Protein AF-A0A956Q959-F1 (afdb_monomer)

Radius of gyration: 19.43 Å; Cα contacts (8 Å, |Δi|>4): 592; chains: 1; bounding box: 48×42×59 Å

Sequence (297 aa):
MGRRPILTFEDCHAVLNGTAGRGMADRVRDGLLHRLDVARRNAGSLPPEVEALRARLADDPAATREVFTQFKQEHPQLLAQHMVFANVDQLCHWLDMRPAEGVERVSKAVVVGGIHGNELSGMAVAGTIHDEHPESRVRTFSNGNPWAGMLISRRNLGDDGHSVDMNRIFPGDPNGTPEQQRAAEICSAAQKADLSIDLHEGLADWDQGRAGRLCIFHPTPQSLAFLKAFEPVLREHDFRLVPYRYDGTLVQEAGKGGAGVSLLFELPLSLDFDARTELGTKLVRSALHLGFHPPKQ

Secondary structure (DSSP, 8-state):
-PPPPPEEHHHHHHHHTT-S-HHHHHHHHHHHHHHHHHHHHHHSS--HHHHHHHHHHHH-GGGHHHHHHHHHHH-HHHHHTTEEBSSHHHHHHHHT----SS-----SEEEEE-SSTT-HHHHHHHHHHHHH--STTEEEESSSSHHHHHHT-SSEE-TTSPEE-GGGSTT--TTS-HHHHHHHHHHHHHHTSSEEEEEEEESSBGGGTSSBTEEEE---HHHHHHHHHHHHHHHHTT-EEEE--STT-HHHHHHTTSSSEEEEEEEETTS-HHHHHHHHHHHHHHHHHTT--PPP-

Nearest PDB structures (foldseek):
  3b2y-assembly1_A  TM=6.578E-01  e=1.626E-06  Shewanella denitrificans OS217
  2qvp-assembly1_A  TM=6.712E-01  e=6.691E-06  Shewanella amazonensis SB2B
  3ieh-assembly1_A  TM=6.219E-01  e=1.153E-05  Shewanella baltica OS155
  1jdz-assembly1_A  TM=4.005E-01  e=2.859E-01  Saccharolobus solfataricus
  1y1q-assembly1_B  TM=3.975E-01  e=9.464E-01  Salmonella enterica subsp. enterica serovar Typhimurium str. LT2

Mean predicted aligned error: 5.35 Å

pLDDT: mean 89.35, std 11.72, range [33.06, 98.56]

Solvent-accessible surface area (backbone atoms only — not comparable to full-atom values): 15105 Å² total; per-residue (Å²): 132,81,77,51,61,71,37,38,51,67,61,54,50,26,31,64,71,68,71,44,53,70,74,54,43,51,46,50,46,54,28,48,53,54,49,52,54,51,50,22,68,74,62,74,55,60,58,71,71,56,46,51,47,51,49,48,49,70,77,33,70,86,44,41,44,58,49,51,47,49,38,54,73,78,37,32,65,72,54,40,32,62,28,40,24,86,49,56,66,62,45,26,66,59,63,76,46,63,55,38,98,58,67,79,58,59,69,29,34,28,35,34,2,10,55,32,16,56,28,57,41,25,19,52,26,20,43,55,54,33,75,76,32,81,60,88,44,46,47,56,30,31,60,48,26,57,70,13,40,77,66,54,21,66,39,31,78,38,97,87,72,49,69,47,52,61,64,53,45,29,52,36,33,80,86,54,55,74,66,26,27,44,32,22,52,52,32,57,51,27,45,74,13,43,30,22,40,38,34,44,64,11,74,32,44,46,96,69,48,41,49,3,36,30,41,33,23,36,87,42,37,56,33,42,22,42,47,53,73,45,39,67,64,35,56,78,64,64,32,28,40,25,42,50,76,56,78,23,17,57,31,43,54,23,21,71,62,66,79,30,33,22,36,28,38,20,43,33,57,77,44,56,67,65,63,37,24,51,49,50,38,50,52,52,51,53,62,64,48,76,37,74,72,78,78,81,128

Foldseek 3Di:
DDQQQQAELVLLVCLLVVNDDLVSLVSNLSNVLVLLVVVCVVVVHDDPVVVVLSVCSVPDSVCSNVSSVVCQVPPLQQVQLRYWYLALVSVCVSNVHAADPAAAFFQAEEQEAALAQLFQLSLVLLVVVCVVPVDHRYHGHSHLDVQNVVVSGCFHQDPVRDTDRLQAQPCADCPDPPSSVSSVVRLVRLLPGQEYEAEAAKAADVVRNIQALEKEAADDSNQSNLRNLCSVLSVVVVHIYGYHHHHSGSRHSSVVSPNHTYIYHHHYPVDDSVVSSVSSNSSVVSSNCSRPDDPDD

Structure (mmCIF, N/CA/C/O backbone):
data_AF-A0A956Q959-F1
#
_entry.id   AF-A0A956Q959-F1
#
loop_
_atom_site.group_PDB
_atom_site.id
_atom_site.type_symbol
_atom_site.label_atom_id
_atom_site.label_alt_id
_atom_site.label_comp_id
_atom_site.label_asym_id
_atom_site.label_entity_id
_atom_site.label_seq_id
_atom_site.pdbx_PDB_ins_code
_atom_site.Cartn_x
_atom_site.Cartn_y
_atom_site.Cartn_z
_atom_site.occupancy
_atom_site.B_iso_or_equiv
_atom_site.auth_seq_id
_atom_site.auth_comp_id
_atom_site.auth_asym_id
_atom_site.auth_atom_id
_atom_site.pdbx_PDB_model_num
ATOM 1 N N . MET A 1 1 ? -4.121 -4.379 -24.395 1.00 43.84 1 MET A N 1
ATOM 2 C CA . MET A 1 1 ? -3.067 -3.657 -23.641 1.00 43.84 1 MET A CA 1
ATOM 3 C C . MET A 1 1 ? -2.086 -4.683 -23.095 1.00 43.84 1 MET A C 1
ATOM 5 O O . MET A 1 1 ? -2.542 -5.619 -22.454 1.00 43.84 1 MET A O 1
ATOM 9 N N . GLY A 1 2 ? -0.785 -4.554 -23.374 1.00 53.56 2 GLY A N 1
ATOM 10 C CA . GLY A 1 2 ? 0.231 -5.481 -22.855 1.00 53.56 2 GLY A CA 1
ATOM 11 C C . GLY A 1 2 ? 0.280 -5.496 -21.322 1.00 53.56 2 GLY A C 1
ATOM 12 O O . GLY A 1 2 ? -0.037 -4.489 -20.678 1.00 53.56 2 GLY A O 1
ATOM 13 N N . ARG A 1 3 ? 0.648 -6.643 -20.735 1.00 59.84 3 ARG A N 1
ATOM 14 C CA . ARG A 1 3 ? 0.912 -6.760 -19.291 1.00 59.84 3 ARG A CA 1
ATOM 15 C C . ARG A 1 3 ? 2.020 -5.773 -18.921 1.00 59.84 3 ARG A C 1
ATOM 17 O O . ARG A 1 3 ? 3.057 -5.741 -19.577 1.00 59.84 3 ARG A O 1
ATOM 24 N N . ARG A 1 4 ? 1.784 -4.938 -17.907 1.00 71.00 4 ARG A N 1
ATOM 25 C CA . ARG A 1 4 ? 2.806 -4.010 -17.404 1.00 71.00 4 ARG A CA 1
ATOM 26 C C . ARG A 1 4 ? 3.778 -4.807 -16.532 1.00 71.00 4 ARG A C 1
ATOM 28 O O . ARG A 1 4 ? 3.283 -5.556 -15.688 1.00 71.00 4 ARG A O 1
ATOM 35 N N . PRO A 1 5 ? 5.103 -4.665 -16.699 1.00 73.06 5 PRO A N 1
ATOM 36 C CA . PRO A 1 5 ? 6.054 -5.373 -15.855 1.00 73.06 5 PRO A CA 1
ATOM 37 C C . PRO A 1 5 ? 5.857 -4.953 -14.398 1.00 73.06 5 PRO A C 1
ATOM 39 O O . PRO A 1 5 ? 5.784 -3.760 -14.083 1.00 73.06 5 PRO A O 1
ATOM 42 N N . ILE A 1 6 ? 5.744 -5.936 -13.513 1.00 83.56 6 ILE A N 1
ATOM 43 C CA . ILE A 1 6 ? 5.911 -5.716 -12.081 1.00 83.56 6 ILE A CA 1
ATOM 44 C C . ILE A 1 6 ? 7.365 -5.957 -11.755 1.00 83.56 6 ILE A C 1
ATOM 46 O O . ILE A 1 6 ? 7.957 -6.923 -12.226 1.00 83.56 6 ILE A O 1
ATOM 50 N N . LEU A 1 7 ? 7.920 -5.057 -10.957 1.00 90.50 7 LEU A N 1
ATOM 51 C CA . LEU A 1 7 ? 9.243 -5.233 -10.401 1.00 90.50 7 LEU A CA 1
ATOM 52 C C . LEU A 1 7 ? 9.082 -6.092 -9.150 1.00 90.50 7 LEU A C 1
ATOM 54 O O . LEU A 1 7 ? 8.413 -5.677 -8.206 1.00 90.50 7 LEU A O 1
ATOM 58 N N . THR A 1 8 ? 9.630 -7.299 -9.152 1.00 93.31 8 THR A N 1
ATOM 59 C CA . THR A 1 8 ? 9.731 -8.113 -7.937 1.00 93.31 8 THR A CA 1
ATOM 60 C C . THR A 1 8 ? 11.084 -7.873 -7.281 1.00 93.31 8 THR A C 1
ATOM 62 O O . THR A 1 8 ? 12.041 -7.447 -7.938 1.00 93.31 8 THR A O 1
ATOM 65 N N . PHE A 1 9 ? 11.177 -8.148 -5.982 1.00 94.94 9 PHE A N 1
ATOM 66 C CA . PHE A 1 9 ? 12.462 -8.180 -5.293 1.00 94.94 9 PHE A CA 1
ATOM 67 C C . PHE A 1 9 ? 13.466 -9.089 -6.011 1.00 94.94 9 PHE A C 1
ATOM 69 O O . PHE A 1 9 ? 14.595 -8.673 -6.254 1.00 94.94 9 PHE A O 1
ATOM 76 N N . GLU A 1 10 ? 13.050 -10.296 -6.393 1.00 95.00 10 GLU A N 1
ATOM 77 C CA . GLU A 1 10 ? 13.909 -11.307 -7.007 1.00 95.00 10 GLU A CA 1
ATOM 78 C C . GLU A 1 10 ? 14.483 -10.842 -8.347 1.00 95.00 10 GLU A C 1
ATOM 80 O O . GLU A 1 10 ? 15.685 -10.981 -8.572 1.00 95.00 10 GLU A O 1
ATOM 85 N N . ASP A 1 11 ? 13.654 -10.246 -9.209 1.00 94.62 11 ASP A N 1
ATOM 86 C CA . ASP A 1 11 ? 14.081 -9.759 -10.521 1.00 94.62 11 ASP A CA 1
ATOM 87 C C . ASP A 1 11 ? 15.082 -8.601 -10.371 1.00 94.62 11 ASP A C 1
ATOM 89 O O . ASP A 1 11 ? 16.153 -8.608 -10.986 1.00 94.62 11 ASP A O 1
ATOM 93 N N . CYS A 1 12 ? 14.781 -7.627 -9.505 1.00 94.56 12 CYS A N 1
ATOM 94 C CA . CYS A 1 12 ? 15.684 -6.509 -9.220 1.00 94.56 12 CYS A CA 1
ATOM 95 C C . CYS A 1 12 ? 17.001 -6.987 -8.590 1.00 94.56 12 CYS A C 1
ATOM 97 O O . CYS A 1 12 ? 18.084 -6.538 -8.972 1.00 94.56 12 CYS A O 1
ATOM 99 N N . HIS A 1 13 ? 16.927 -7.924 -7.644 1.00 95.12 13 HIS A N 1
ATOM 100 C CA . HIS A 1 13 ? 18.091 -8.493 -6.975 1.00 95.12 13 HIS A CA 1
ATOM 101 C C . HIS A 1 13 ? 18.961 -9.309 -7.946 1.00 95.12 13 HIS A C 1
ATOM 103 O O . HIS A 1 13 ? 20.189 -9.236 -7.882 1.00 95.12 13 HIS A O 1
ATOM 109 N N . ALA A 1 14 ? 18.365 -10.033 -8.897 1.00 95.75 14 ALA A N 1
ATOM 110 C CA . ALA A 1 14 ? 19.104 -10.738 -9.944 1.00 95.75 14 ALA A CA 1
ATOM 111 C C . ALA A 1 14 ? 19.849 -9.773 -10.883 1.00 95.75 14 ALA A C 1
ATOM 113 O O . ALA A 1 14 ? 20.993 -10.037 -11.265 1.00 95.75 14 ALA A O 1
ATOM 114 N N . VAL A 1 15 ? 19.241 -8.630 -11.223 1.00 95.00 15 VAL A N 1
ATOM 115 C CA . VAL A 1 15 ? 19.901 -7.572 -12.008 1.00 95.00 15 VAL A CA 1
ATOM 116 C C . VAL A 1 15 ? 21.098 -6.994 -11.251 1.00 95.00 15 VAL A C 1
ATOM 118 O O . VAL A 1 15 ? 22.194 -6.930 -11.810 1.00 95.00 15 VAL A O 1
ATOM 121 N N . LEU A 1 16 ? 20.931 -6.644 -9.972 1.00 94.25 16 LEU A N 1
ATOM 122 C CA . LEU A 1 16 ? 22.009 -6.101 -9.132 1.00 94.25 16 LEU A CA 1
ATOM 123 C C . LEU A 1 16 ? 23.201 -7.063 -9.009 1.00 94.25 16 LEU A C 1
ATOM 125 O O . LEU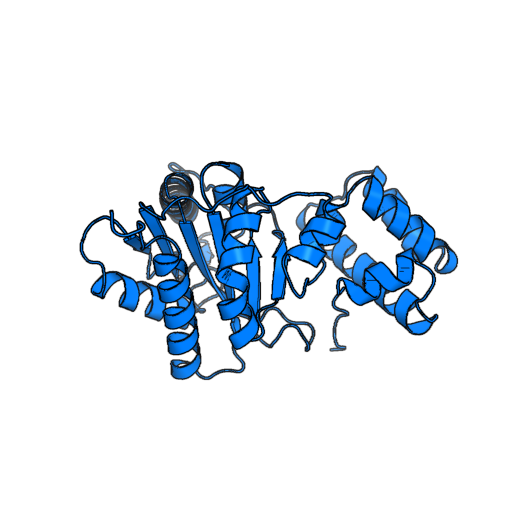 A 1 16 ? 24.361 -6.651 -9.121 1.00 94.25 16 LEU A O 1
ATOM 129 N N . ASN A 1 17 ? 22.925 -8.359 -8.856 1.00 95.00 17 ASN A N 1
ATOM 130 C CA . ASN A 1 17 ? 23.954 -9.390 -8.719 1.00 95.00 17 ASN A CA 1
ATOM 131 C C . ASN A 1 17 ? 24.539 -9.872 -10.054 1.00 95.00 17 ASN A C 1
ATOM 133 O O . ASN A 1 17 ? 25.468 -10.676 -10.058 1.00 95.00 17 ASN A O 1
ATOM 137 N N . GLY A 1 18 ? 24.033 -9.385 -11.191 1.00 93.44 18 GLY A N 1
ATOM 138 C CA . GLY A 1 18 ? 24.491 -9.815 -12.513 1.00 93.44 18 GLY A CA 1
ATOM 139 C C . GLY A 1 18 ? 24.118 -11.261 -12.858 1.00 93.44 18 GLY A C 1
ATOM 140 O O . GLY A 1 18 ? 24.745 -11.855 -13.730 1.00 93.44 18 GLY A O 1
ATOM 141 N N . THR A 1 19 ? 23.116 -11.831 -12.185 1.00 96.19 19 THR A N 1
ATOM 142 C CA . THR A 1 19 ? 22.596 -13.182 -12.457 1.00 96.19 19 THR A CA 1
ATOM 143 C C . THR A 1 19 ? 21.372 -13.164 -13.376 1.00 96.19 19 THR A C 1
ATOM 145 O O . THR A 1 19 ? 20.958 -14.210 -13.876 1.00 96.19 19 THR A O 1
ATOM 148 N N . ALA A 1 20 ? 20.800 -11.985 -13.640 1.00 94.06 20 ALA A N 1
ATOM 149 C CA . ALA A 1 20 ? 19.705 -11.814 -14.585 1.00 94.06 20 ALA A CA 1
ATOM 150 C C . ALA A 1 20 ? 20.160 -12.054 -16.036 1.00 94.06 20 ALA A C 1
ATOM 152 O O . ALA A 1 20 ? 21.105 -11.438 -16.528 1.00 94.06 20 ALA A O 1
ATOM 153 N N . GLY A 1 21 ? 19.424 -12.897 -16.766 1.00 93.25 21 GLY A N 1
ATOM 154 C CA . GLY A 1 21 ? 19.549 -12.971 -18.223 1.00 93.25 21 GLY A CA 1
ATOM 155 C C . GLY A 1 21 ? 19.060 -11.683 -18.900 1.00 93.25 21 GLY A C 1
ATOM 156 O O . GLY A 1 21 ? 18.250 -10.946 -18.334 1.00 93.25 21 GLY A O 1
ATOM 157 N N . ARG A 1 22 ? 19.486 -11.438 -20.150 1.00 91.38 22 ARG A N 1
ATOM 158 C CA . ARG A 1 22 ? 19.163 -10.208 -20.908 1.00 91.38 22 ARG A CA 1
ATOM 159 C C . ARG A 1 22 ? 17.670 -9.853 -20.877 1.00 91.38 22 ARG A C 1
ATOM 161 O O . ARG A 1 22 ? 17.316 -8.742 -20.512 1.00 91.38 22 ARG A O 1
ATOM 168 N N . GLY A 1 23 ? 16.794 -10.819 -21.158 1.00 92.50 23 GLY A N 1
ATOM 169 C CA . GLY A 1 23 ? 15.349 -10.574 -21.175 1.00 92.50 23 GLY A CA 1
ATOM 170 C C . GLY A 1 23 ? 14.749 -10.204 -19.812 1.00 92.50 23 GLY A C 1
ATOM 171 O O . GLY A 1 23 ? 13.718 -9.544 -19.770 1.00 92.50 23 GLY A O 1
ATOM 172 N N . MET A 1 24 ? 15.359 -10.615 -18.696 1.00 93.31 24 MET A N 1
ATOM 173 C CA . MET A 1 24 ? 14.940 -10.174 -17.360 1.00 93.31 24 MET A CA 1
ATOM 174 C C . MET A 1 24 ? 15.416 -8.746 -17.090 1.00 93.31 24 MET A C 1
ATOM 176 O O . MET A 1 24 ? 14.615 -7.924 -16.653 1.00 93.31 24 MET A O 1
ATOM 180 N N . ALA A 1 25 ? 16.674 -8.437 -17.416 1.00 93.19 25 ALA A N 1
ATOM 181 C CA . ALA A 1 25 ? 17.218 -7.089 -17.281 1.00 93.19 25 ALA A CA 1
ATOM 182 C C . ALA A 1 25 ? 16.414 -6.061 -18.096 1.00 93.19 25 ALA A C 1
ATOM 184 O O . ALA A 1 25 ? 16.050 -5.017 -17.560 1.00 93.19 25 ALA A O 1
ATOM 185 N N . ASP A 1 26 ? 16.047 -6.392 -19.339 1.00 92.75 26 ASP A N 1
ATOM 186 C CA . ASP A 1 26 ? 15.203 -5.538 -20.183 1.00 92.75 26 ASP A CA 1
ATOM 187 C C . ASP A 1 26 ? 13.818 -5.302 -19.556 1.00 92.75 26 ASP A C 1
ATOM 189 O O . ASP A 1 26 ? 13.359 -4.165 -19.481 1.00 92.75 26 ASP A O 1
ATOM 193 N N . ARG A 1 27 ? 13.164 -6.348 -19.023 1.00 91.75 27 ARG A N 1
ATOM 194 C CA . ARG A 1 27 ? 11.861 -6.196 -18.343 1.00 91.75 27 ARG A CA 1
ATOM 195 C C . ARG A 1 27 ? 11.942 -5.303 -17.109 1.00 91.75 27 ARG A C 1
ATOM 197 O O . ARG A 1 27 ? 11.037 -4.501 -16.884 1.00 91.75 27 ARG A O 1
ATOM 204 N N . VAL A 1 28 ? 12.991 -5.464 -16.305 1.00 91.94 28 VAL A N 1
ATOM 205 C CA . VAL A 1 28 ? 13.222 -4.672 -15.091 1.00 91.94 28 VAL A CA 1
ATOM 206 C C . VAL A 1 28 ? 13.485 -3.207 -15.450 1.00 91.94 28 VAL A C 1
ATOM 208 O O . VAL A 1 28 ? 12.861 -2.316 -14.872 1.00 91.94 28 VAL A O 1
ATOM 211 N N . ARG A 1 29 ? 14.325 -2.957 -16.462 1.00 93.75 29 ARG A N 1
ATOM 212 C CA . ARG A 1 29 ? 14.573 -1.623 -17.024 1.00 93.75 29 ARG A CA 1
ATOM 213 C C . ARG A 1 29 ? 13.275 -0.959 -17.480 1.00 93.75 29 ARG A C 1
ATOM 215 O O . ARG A 1 29 ? 12.944 0.129 -17.014 1.00 93.75 29 ARG A O 1
ATOM 222 N N . ASP A 1 30 ? 12.526 -1.622 -18.358 1.00 92.81 30 ASP A N 1
ATOM 223 C CA . ASP A 1 30 ? 11.303 -1.072 -18.952 1.00 92.81 30 ASP A CA 1
ATOM 224 C C . ASP A 1 30 ? 10.215 -0.848 -17.892 1.00 92.81 30 ASP A C 1
ATOM 226 O O . ASP A 1 30 ? 9.487 0.148 -17.923 1.00 92.81 30 ASP A O 1
ATOM 230 N N . GLY A 1 31 ? 10.130 -1.754 -16.913 1.00 90.44 31 GLY A N 1
ATOM 231 C CA . GLY A 1 31 ? 9.261 -1.615 -15.751 1.00 90.44 31 GLY A CA 1
ATOM 232 C C . GLY A 1 31 ? 9.595 -0.373 -14.926 1.00 90.44 31 GLY A C 1
ATOM 233 O O . GLY A 1 31 ? 8.689 0.394 -14.602 1.00 90.44 31 GLY A O 1
ATOM 234 N N . LEU A 1 32 ? 10.875 -0.135 -14.625 1.00 91.00 32 LEU A N 1
ATOM 235 C CA . LEU A 1 32 ? 11.302 1.042 -13.868 1.00 91.00 32 LEU A CA 1
ATOM 236 C C . LEU A 1 32 ? 11.083 2.340 -14.651 1.00 91.00 32 LEU A C 1
ATOM 238 O O . LEU A 1 32 ? 10.482 3.267 -14.109 1.00 91.00 32 LEU A O 1
ATOM 242 N N . LEU A 1 33 ? 11.474 2.395 -15.928 1.00 92.94 33 LEU A N 1
ATOM 243 C CA . LEU A 1 33 ? 11.233 3.558 -16.793 1.00 92.94 33 LEU A CA 1
ATOM 244 C C . LEU A 1 33 ? 9.753 3.943 -16.812 1.00 92.94 33 LEU A C 1
ATOM 246 O O . LEU A 1 33 ? 9.402 5.099 -16.581 1.00 92.94 33 LEU A O 1
ATOM 250 N N . HIS A 1 34 ? 8.867 2.959 -16.988 1.00 90.56 34 HIS A N 1
ATOM 251 C CA . HIS A 1 34 ? 7.429 3.199 -16.959 1.00 90.56 34 HIS A CA 1
ATOM 252 C C . HIS A 1 34 ? 6.958 3.811 -15.631 1.00 90.56 34 HIS A C 1
ATOM 254 O O . HIS A 1 34 ? 6.096 4.693 -15.624 1.00 90.56 34 HIS A O 1
ATOM 260 N N . ARG A 1 35 ? 7.489 3.339 -14.498 1.00 87.31 35 ARG A N 1
ATOM 261 C CA . ARG A 1 35 ? 7.108 3.820 -13.162 1.00 87.31 35 ARG A CA 1
ATOM 262 C C . ARG A 1 35 ? 7.621 5.232 -12.903 1.00 87.31 35 ARG A C 1
ATOM 264 O O . ARG A 1 35 ? 6.839 6.057 -12.434 1.00 87.31 35 ARG A O 1
ATOM 271 N N . LEU A 1 36 ? 8.859 5.525 -13.294 1.00 89.50 36 LEU A N 1
ATOM 272 C CA . LEU A 1 36 ? 9.429 6.872 -13.237 1.00 89.50 36 LEU A CA 1
ATOM 273 C C . LEU A 1 36 ? 8.635 7.844 -14.118 1.00 89.50 36 LEU A C 1
ATOM 275 O O . LEU A 1 36 ? 8.309 8.938 -13.674 1.00 89.50 36 LEU A O 1
ATOM 279 N N . ASP A 1 37 ? 8.204 7.426 -15.310 1.00 90.56 37 ASP A N 1
ATOM 280 C CA . ASP A 1 37 ? 7.347 8.248 -16.173 1.00 90.56 37 ASP A CA 1
ATOM 281 C C . ASP A 1 37 ? 5.972 8.536 -15.551 1.00 90.56 37 ASP A C 1
ATOM 283 O O . ASP A 1 37 ? 5.411 9.617 -15.738 1.00 90.56 37 ASP A O 1
ATOM 287 N N . VAL A 1 38 ? 5.393 7.569 -14.829 1.00 84.19 38 VAL A N 1
ATOM 288 C CA . VAL A 1 38 ? 4.150 7.784 -14.069 1.00 84.19 38 VAL A CA 1
ATOM 289 C C . VAL A 1 38 ? 4.387 8.773 -12.932 1.00 84.19 38 VAL A C 1
ATOM 291 O O . VAL A 1 38 ? 3.607 9.713 -12.794 1.00 84.19 38 VAL A O 1
ATOM 294 N N . ALA A 1 39 ? 5.449 8.584 -12.148 1.00 83.94 39 ALA A N 1
ATOM 295 C CA . ALA A 1 39 ? 5.798 9.481 -11.053 1.00 83.94 39 ALA A CA 1
ATOM 296 C C . ALA A 1 39 ? 6.034 10.912 -11.563 1.00 83.94 39 ALA A C 1
ATOM 298 O O . ALA A 1 39 ? 5.437 11.846 -11.036 1.00 83.94 39 ALA A O 1
ATOM 299 N N . ARG A 1 40 ? 6.776 11.071 -12.668 1.00 88.31 40 ARG A N 1
ATOM 300 C CA . ARG A 1 40 ? 7.009 12.366 -13.318 1.00 88.31 40 ARG A CA 1
ATOM 301 C C . ARG A 1 40 ? 5.711 13.051 -13.725 1.00 88.31 40 ARG A C 1
ATOM 303 O O . ARG A 1 40 ? 5.541 14.234 -13.467 1.00 88.31 40 ARG A O 1
ATOM 310 N N . ARG A 1 41 ? 4.780 12.323 -14.354 1.00 85.56 41 ARG A N 1
ATOM 311 C CA . ARG A 1 41 ? 3.477 12.890 -14.746 1.00 85.56 41 ARG A CA 1
ATOM 312 C C . ARG A 1 41 ? 2.653 13.345 -13.545 1.00 85.56 41 ARG A C 1
ATOM 314 O O . ARG A 1 41 ? 1.962 14.348 -13.654 1.00 85.56 41 ARG A O 1
ATOM 321 N N . ASN A 1 42 ? 2.719 12.616 -12.433 1.00 76.94 42 ASN A N 1
ATOM 322 C CA . ASN A 1 42 ? 1.959 12.948 -11.231 1.00 76.94 42 ASN A CA 1
ATOM 323 C C . ASN A 1 42 ? 2.558 14.143 -10.475 1.00 76.94 42 ASN A C 1
ATOM 325 O O . ASN A 1 42 ? 1.808 14.978 -9.987 1.00 76.94 42 ASN A O 1
ATOM 329 N N . ALA A 1 43 ? 3.888 14.226 -10.390 1.00 79.62 43 ALA A N 1
ATOM 330 C CA . ALA A 1 43 ? 4.601 15.275 -9.657 1.00 79.62 43 ALA A CA 1
ATOM 331 C C . ALA A 1 43 ? 4.959 16.506 -10.516 1.00 79.62 43 ALA A C 1
ATOM 333 O O . ALA A 1 43 ? 5.491 17.486 -10.005 1.00 79.62 43 ALA A O 1
ATOM 334 N N . GLY A 1 44 ? 4.726 16.460 -11.831 1.00 84.50 44 GLY A N 1
ATOM 335 C CA . GLY A 1 44 ? 5.194 17.462 -12.796 1.00 84.50 44 GLY A CA 1
ATOM 336 C C . GLY A 1 44 ? 6.661 17.274 -13.202 1.00 84.50 44 GLY A C 1
ATOM 337 O O . GLY A 1 44 ? 6.986 17.359 -14.387 1.00 84.50 44 GLY A O 1
ATOM 338 N N . SER A 1 45 ? 7.535 16.945 -12.249 1.00 88.88 45 SER A N 1
ATOM 339 C CA . SER A 1 45 ? 8.958 16.647 -12.467 1.00 88.88 45 SER A CA 1
ATOM 340 C C . SER A 1 45 ? 9.486 15.637 -11.447 1.00 88.88 45 SER A C 1
ATOM 342 O O . SER A 1 45 ? 8.980 15.576 -10.328 1.00 88.88 45 SER A O 1
ATOM 344 N N . LEU A 1 46 ? 10.522 14.873 -11.807 1.00 89.75 46 LEU A N 1
ATOM 345 C CA . LEU A 1 46 ? 11.322 14.125 -10.831 1.00 89.75 46 LEU A CA 1
ATOM 346 C C . LEU A 1 46 ? 12.463 15.013 -10.299 1.00 89.75 46 LEU A C 1
ATOM 348 O O . LEU A 1 46 ? 12.814 16.004 -10.948 1.00 89.75 46 LEU A O 1
ATOM 352 N N . PRO A 1 47 ? 13.067 14.669 -9.148 1.00 91.88 47 PRO A N 1
ATOM 353 C CA . PRO A 1 47 ? 14.310 15.297 -8.713 1.00 91.88 47 PRO A CA 1
ATOM 354 C C . PRO A 1 47 ? 15.387 15.236 -9.817 1.00 91.88 47 PRO A C 1
ATOM 356 O O . PRO A 1 47 ? 15.443 14.231 -10.535 1.00 91.88 47 PRO A O 1
ATOM 359 N N . PRO A 1 48 ? 16.233 16.271 -9.987 1.00 94.81 48 PRO A N 1
ATOM 360 C CA . PRO A 1 48 ? 17.212 16.332 -11.078 1.00 94.81 48 PRO A CA 1
ATOM 361 C C . PRO A 1 48 ? 18.124 15.101 -11.183 1.00 94.81 48 PRO A C 1
ATOM 363 O O . PRO A 1 48 ? 18.395 14.613 -12.280 1.00 94.81 48 PRO A O 1
ATOM 366 N N . GLU A 1 49 ? 18.562 14.566 -10.049 1.00 94.25 49 GLU A N 1
ATOM 367 C CA . GLU A 1 49 ? 19.379 13.359 -9.955 1.00 94.25 49 GLU A CA 1
ATOM 368 C C . GLU A 1 49 ? 18.627 12.107 -10.439 1.00 94.25 49 GLU A C 1
ATOM 370 O O . GLU A 1 49 ? 19.178 11.283 -11.172 1.00 94.25 49 GLU A O 1
ATOM 375 N N . VAL A 1 50 ? 17.329 12.013 -10.142 1.00 93.75 50 VAL A N 1
ATOM 376 C CA . VAL A 1 50 ? 16.462 10.922 -10.601 1.00 93.75 50 VAL A CA 1
ATOM 377 C C . VAL A 1 50 ? 16.174 11.046 -12.100 1.00 93.75 50 VAL A C 1
ATOM 379 O O . VAL A 1 50 ? 16.159 10.031 -12.797 1.00 93.75 50 VAL A O 1
ATOM 382 N N . GLU A 1 51 ? 15.984 12.262 -12.628 1.00 95.38 51 GLU A N 1
ATOM 383 C CA . GLU A 1 51 ? 15.865 12.484 -14.079 1.00 95.38 51 GLU A CA 1
ATOM 384 C C . GLU A 1 51 ? 17.132 12.047 -14.820 1.00 95.38 51 GLU A C 1
ATOM 386 O O . GLU A 1 51 ? 17.038 11.398 -15.864 1.00 95.38 51 GLU A O 1
ATOM 391 N N . ALA A 1 52 ? 18.316 12.344 -14.276 1.00 95.38 52 ALA A N 1
ATOM 392 C CA . ALA A 1 52 ? 19.580 11.924 -14.873 1.00 95.38 52 ALA A CA 1
ATOM 393 C C . ALA A 1 52 ? 19.705 10.391 -14.915 1.00 95.38 52 ALA A C 1
ATOM 395 O O . ALA A 1 52 ? 20.054 9.823 -15.953 1.00 95.38 52 ALA A O 1
ATOM 396 N N . LEU A 1 53 ? 19.356 9.706 -13.821 1.00 95.12 53 LEU A N 1
ATOM 397 C CA . LEU A 1 53 ? 19.320 8.242 -13.767 1.00 95.12 53 LEU A CA 1
ATOM 398 C C . LEU A 1 53 ? 18.307 7.647 -14.747 1.00 95.12 53 LEU A C 1
ATOM 400 O O . LEU A 1 53 ? 18.621 6.693 -15.461 1.00 95.12 53 LEU A O 1
ATOM 404 N N . ARG A 1 54 ? 17.105 8.228 -14.821 1.00 95.31 54 ARG A N 1
ATOM 405 C CA . ARG A 1 54 ? 16.066 7.838 -15.782 1.00 95.31 54 ARG A CA 1
ATOM 406 C C . ARG A 1 54 ? 16.569 7.972 -17.222 1.00 95.31 54 ARG A C 1
ATOM 408 O O . ARG A 1 54 ? 16.364 7.054 -18.011 1.00 95.31 54 ARG A O 1
ATOM 415 N N . ALA A 1 55 ? 17.193 9.098 -17.571 1.00 95.94 55 ALA A N 1
ATOM 416 C CA . ALA A 1 55 ? 17.722 9.342 -18.913 1.00 95.94 55 ALA A CA 1
ATOM 417 C C . ALA A 1 55 ? 18.801 8.315 -19.278 1.00 95.94 55 ALA A C 1
ATOM 419 O O . ALA A 1 55 ? 18.677 7.641 -20.295 1.00 95.94 55 ALA A O 1
ATOM 420 N N . ARG A 1 56 ? 19.777 8.085 -18.386 1.00 96.19 56 ARG A N 1
ATOM 421 C CA . ARG A 1 56 ? 20.801 7.041 -18.569 1.00 96.19 56 ARG A CA 1
ATOM 422 C C . ARG A 1 56 ? 20.188 5.657 -18.785 1.00 96.19 56 ARG A C 1
ATOM 424 O O . ARG A 1 56 ? 20.630 4.928 -19.665 1.00 96.19 56 ARG A O 1
ATOM 431 N N . LEU A 1 57 ? 19.159 5.308 -18.010 1.00 94.44 57 LEU A N 1
ATOM 432 C CA . LEU A 1 57 ? 18.456 4.029 -18.131 1.00 94.44 57 LEU A CA 1
ATOM 433 C C . LEU A 1 57 ? 17.736 3.868 -19.480 1.00 94.44 57 LEU A C 1
ATOM 435 O O . LEU A 1 57 ? 17.599 2.746 -19.964 1.00 94.44 57 LEU A O 1
ATOM 439 N N . ALA A 1 58 ? 17.251 4.967 -20.064 1.00 94.69 58 ALA A N 1
ATOM 440 C CA . ALA A 1 58 ? 16.579 4.975 -21.360 1.00 94.69 58 ALA A CA 1
ATOM 441 C C . ALA A 1 58 ? 17.570 4.921 -22.534 1.00 94.69 58 ALA A C 1
ATOM 443 O O . ALA A 1 58 ? 17.317 4.210 -23.507 1.00 94.69 58 ALA A O 1
ATOM 444 N N . ASP A 1 59 ? 18.683 5.648 -22.427 1.00 95.94 59 ASP A N 1
ATOM 445 C CA . ASP A 1 59 ? 19.646 5.829 -23.516 1.00 95.94 59 ASP A CA 1
ATOM 446 C C . ASP A 1 59 ? 20.661 4.679 -23.612 1.00 95.94 59 ASP A C 1
ATOM 448 O O . ASP A 1 59 ? 21.095 4.329 -24.710 1.00 95.94 59 ASP A O 1
ATOM 452 N N . ASP A 1 60 ? 21.015 4.059 -22.480 1.00 94.88 60 ASP A N 1
ATOM 453 C CA . ASP A 1 60 ? 21.964 2.947 -22.424 1.00 94.88 60 ASP A CA 1
ATOM 454 C C . ASP A 1 60 ? 21.391 1.726 -21.677 1.00 94.88 60 ASP A C 1
ATOM 456 O O . ASP A 1 60 ? 21.576 1.557 -20.467 1.00 94.88 60 ASP A O 1
ATOM 460 N N . PRO A 1 61 ? 20.746 0.795 -22.403 1.00 90.44 61 PRO A N 1
ATOM 461 C CA . PRO A 1 61 ? 20.359 -0.514 -21.888 1.00 90.44 61 PRO A CA 1
ATOM 462 C C . PRO A 1 61 ? 21.446 -1.270 -21.117 1.00 90.44 61 PRO A C 1
ATOM 464 O O . PRO A 1 61 ? 21.123 -1.987 -20.163 1.00 90.44 61 PRO A O 1
ATOM 467 N N . ALA A 1 62 ? 22.719 -1.145 -21.508 1.00 91.69 62 ALA A N 1
ATOM 468 C CA . ALA A 1 62 ? 23.816 -1.856 -20.859 1.00 91.69 62 ALA A CA 1
ATOM 469 C C . ALA A 1 62 ? 24.119 -1.287 -19.462 1.00 91.69 62 ALA A C 1
ATOM 471 O O . ALA A 1 62 ? 24.556 -2.034 -18.584 1.00 91.69 62 ALA A O 1
ATOM 472 N N . ALA A 1 63 ? 23.784 -0.017 -19.218 1.00 92.62 63 ALA A N 1
ATOM 473 C CA . ALA A 1 63 ? 23.925 0.640 -17.922 1.00 92.62 63 ALA A CA 1
ATOM 474 C C . ALA A 1 63 ? 22.867 0.212 -16.887 1.00 92.62 63 ALA A C 1
ATOM 476 O O . ALA A 1 63 ? 22.951 0.632 -15.734 1.00 92.62 63 ALA A O 1
ATOM 477 N N . THR A 1 64 ? 21.892 -0.643 -17.240 1.00 93.44 64 THR A N 1
ATOM 478 C CA . THR A 1 64 ? 20.784 -1.040 -16.342 1.00 93.44 64 THR A CA 1
ATOM 479 C C . THR A 1 64 ? 21.272 -1.459 -14.954 1.00 93.44 64 THR A C 1
ATOM 481 O O . THR A 1 64 ? 20.752 -0.982 -13.949 1.00 93.44 64 THR A O 1
ATOM 484 N N . ARG A 1 65 ? 22.297 -2.317 -14.867 1.00 94.56 65 ARG A N 1
ATOM 485 C CA . ARG A 1 65 ? 22.827 -2.780 -13.575 1.00 94.56 65 ARG A CA 1
ATOM 486 C C . ARG A 1 65 ? 23.451 -1.646 -12.760 1.00 94.56 65 ARG A C 1
ATOM 488 O O . ARG A 1 65 ? 23.238 -1.577 -11.551 1.00 94.56 65 ARG A O 1
ATOM 495 N N . GLU A 1 66 ? 24.230 -0.788 -13.409 1.00 95.06 66 GLU A N 1
ATOM 496 C CA . GLU A 1 66 ? 24.896 0.344 -12.763 1.00 95.06 66 GLU A CA 1
ATOM 497 C C . GLU A 1 66 ? 23.864 1.343 -12.230 1.00 95.06 66 GLU A C 1
ATOM 499 O O . GLU A 1 66 ? 23.895 1.689 -11.053 1.00 95.06 66 GLU A O 1
ATOM 504 N N . VAL A 1 67 ? 22.880 1.709 -13.056 1.00 94.12 67 VAL A N 1
ATOM 505 C CA . VAL A 1 67 ? 21.786 2.609 -12.671 1.00 94.12 67 VAL A CA 1
ATOM 506 C C . VAL A 1 67 ? 20.959 2.023 -11.526 1.00 94.12 67 VAL A C 1
ATOM 508 O O . VAL A 1 67 ? 20.646 2.733 -10.574 1.00 94.12 67 VAL A O 1
ATOM 511 N N . PHE A 1 68 ? 20.641 0.725 -11.557 1.00 92.94 68 PHE A N 1
ATOM 512 C CA . PHE A 1 68 ? 19.951 0.066 -10.441 1.00 92.94 68 PHE A CA 1
ATOM 513 C C . PHE A 1 68 ? 20.781 0.070 -9.156 1.00 92.94 68 PHE A C 1
ATOM 515 O O . PHE A 1 68 ? 20.230 0.261 -8.072 1.00 92.94 68 PHE A O 1
ATOM 522 N N . THR A 1 69 ? 22.097 -0.125 -9.268 1.00 94.31 69 THR A N 1
ATOM 523 C CA . THR A 1 69 ? 23.013 -0.059 -8.122 1.00 94.31 69 THR A CA 1
ATOM 524 C C . THR A 1 69 ? 23.000 1.340 -7.516 1.00 94.31 69 THR A C 1
ATOM 526 O O . THR A 1 69 ? 22.846 1.471 -6.303 1.00 94.31 69 THR A O 1
ATOM 529 N N . GLN A 1 70 ? 23.055 2.375 -8.356 1.00 94.81 70 GLN A N 1
ATOM 530 C CA . GLN A 1 70 ? 22.984 3.763 -7.917 1.00 94.81 70 GLN A CA 1
ATOM 531 C C . GLN A 1 70 ? 21.627 4.085 -7.268 1.00 94.81 70 GLN A C 1
ATOM 533 O O . GLN A 1 70 ? 21.594 4.597 -6.153 1.00 94.81 70 GLN A O 1
ATOM 538 N N . PHE A 1 71 ? 20.502 3.671 -7.866 1.00 92.31 71 PHE A N 1
ATOM 539 C CA . PHE A 1 71 ? 19.177 3.801 -7.240 1.00 92.31 71 PHE A CA 1
ATOM 540 C C . PHE A 1 71 ? 19.101 3.116 -5.872 1.00 92.31 71 PHE A C 1
ATOM 542 O O . PHE A 1 71 ? 18.549 3.680 -4.933 1.00 92.31 71 PHE A O 1
ATOM 549 N N . LYS A 1 72 ? 19.650 1.904 -5.735 1.00 92.88 72 LYS A N 1
ATOM 550 C CA . LYS A 1 72 ? 19.649 1.160 -4.467 1.00 92.88 72 LYS A CA 1
ATOM 551 C C . LYS A 1 72 ? 20.486 1.845 -3.377 1.00 92.88 72 LYS A C 1
ATOM 553 O O . LYS A 1 72 ? 20.183 1.657 -2.196 1.00 92.88 72 LYS A O 1
ATOM 558 N N . GLN A 1 73 ? 21.531 2.576 -3.758 1.00 93.25 73 GLN A N 1
ATOM 559 C CA . GLN A 1 73 ? 22.421 3.295 -2.844 1.00 93.25 73 GLN A CA 1
ATOM 560 C C . GLN A 1 73 ? 21.865 4.671 -2.462 1.00 93.25 73 GLN A C 1
ATOM 562 O O . GLN A 1 73 ? 21.858 5.016 -1.286 1.00 93.25 73 GLN A O 1
ATOM 567 N N . GLU A 1 74 ? 21.380 5.432 -3.442 1.00 93.94 74 GLU A N 1
ATOM 568 C CA . GLU A 1 74 ? 21.021 6.846 -3.275 1.00 93.94 74 GLU A CA 1
ATOM 569 C C . GLU A 1 74 ? 19.524 7.048 -3.002 1.00 93.94 74 GLU A C 1
ATOM 571 O O . GLU A 1 74 ? 19.141 7.968 -2.282 1.00 93.94 74 GLU A O 1
ATOM 576 N N . HIS A 1 75 ? 18.661 6.171 -3.529 1.00 92.00 75 HIS A N 1
ATOM 577 C CA . HIS A 1 75 ? 17.202 6.305 -3.445 1.00 92.00 75 HIS A CA 1
ATOM 578 C C . HIS A 1 75 ? 16.474 4.959 -3.214 1.00 92.00 75 HIS A C 1
ATOM 580 O O . HIS A 1 75 ? 15.532 4.626 -3.950 1.00 92.00 75 HIS A O 1
ATOM 586 N N . PRO A 1 76 ? 16.855 4.150 -2.203 1.00 92.19 76 PRO A N 1
ATOM 587 C CA . PRO A 1 76 ? 16.304 2.806 -2.025 1.00 92.19 76 PRO A CA 1
ATOM 588 C C . PRO A 1 76 ? 14.780 2.792 -1.842 1.00 92.19 76 PRO A C 1
ATOM 590 O O . PRO A 1 76 ? 14.123 1.875 -2.339 1.00 92.19 76 PRO A O 1
ATOM 593 N N . GLN A 1 77 ? 14.208 3.811 -1.188 1.00 89.38 77 GLN A N 1
ATOM 594 C CA . GLN A 1 77 ? 12.763 3.943 -0.973 1.00 89.38 77 GLN A CA 1
ATOM 595 C C . GLN A 1 77 ? 12.010 4.223 -2.280 1.00 89.38 77 GLN A C 1
ATOM 597 O O . GLN A 1 77 ? 10.962 3.622 -2.518 1.00 89.38 77 GLN A O 1
ATOM 602 N N . LEU A 1 78 ? 12.566 5.078 -3.149 1.00 87.38 78 LEU A N 1
ATOM 603 C CA . LEU A 1 78 ? 11.975 5.429 -4.445 1.00 87.38 78 LEU A CA 1
ATOM 604 C C . LEU A 1 78 ? 11.860 4.206 -5.362 1.00 87.38 78 LEU A C 1
ATOM 606 O O . LEU A 1 78 ? 10.879 4.057 -6.088 1.00 87.38 78 LEU A O 1
ATOM 610 N N . LEU A 1 79 ? 12.849 3.313 -5.327 1.00 88.38 79 LEU A N 1
ATOM 611 C CA . LEU A 1 79 ? 12.780 2.071 -6.090 1.00 88.38 79 LEU A CA 1
ATOM 612 C C . LEU A 1 79 ? 11.842 1.058 -5.413 1.00 88.38 79 LEU A C 1
ATOM 614 O O . LEU A 1 79 ? 11.018 0.437 -6.086 1.00 88.38 79 LEU A O 1
ATOM 618 N N . ALA A 1 80 ? 11.893 0.951 -4.081 1.00 91.62 80 ALA A N 1
ATOM 619 C CA . ALA A 1 80 ? 11.076 0.005 -3.322 1.00 91.62 80 ALA A CA 1
ATOM 620 C C . ALA A 1 80 ? 9.565 0.224 -3.505 1.00 91.62 80 ALA A C 1
ATOM 622 O O . ALA A 1 80 ? 8.828 -0.751 -3.626 1.00 91.62 80 ALA A O 1
ATOM 623 N N . GLN A 1 81 ? 9.087 1.471 -3.596 1.00 89.00 81 GLN A N 1
ATOM 624 C CA . GLN A 1 81 ? 7.659 1.762 -3.823 1.00 89.00 81 GLN A CA 1
ATOM 625 C C . GLN A 1 81 ? 7.117 1.227 -5.161 1.00 89.00 81 GLN A C 1
ATOM 627 O O . GLN A 1 81 ? 5.908 1.109 -5.388 1.00 89.00 81 GLN A O 1
ATOM 632 N N . HIS A 1 82 ? 8.008 0.891 -6.090 1.00 86.81 82 HIS A N 1
ATOM 633 C CA . HIS A 1 82 ? 7.659 0.316 -7.383 1.00 86.81 82 HIS A CA 1
ATOM 634 C C . HIS A 1 82 ? 7.842 -1.200 -7.436 1.00 86.81 82 HIS A C 1
ATOM 636 O O . HIS A 1 82 ? 7.501 -1.808 -8.455 1.00 86.81 82 HIS A O 1
ATOM 642 N N . MET A 1 83 ? 8.321 -1.795 -6.344 1.00 91.62 83 MET A N 1
ATOM 643 C CA . MET A 1 83 ? 8.580 -3.218 -6.205 1.00 91.62 83 MET A CA 1
ATOM 644 C C . MET A 1 83 ? 7.486 -3.922 -5.400 1.00 91.62 83 MET A C 1
ATOM 646 O O . MET A 1 83 ? 6.756 -3.303 -4.625 1.00 91.62 83 MET A O 1
ATOM 650 N N . VAL A 1 84 ? 7.377 -5.232 -5.596 1.00 93.88 84 VAL A N 1
ATOM 651 C CA . VAL A 1 84 ? 6.635 -6.137 -4.715 1.00 93.88 84 VAL A CA 1
ATOM 652 C C . VAL A 1 84 ? 7.618 -7.036 -3.976 1.00 93.88 84 VAL A C 1
ATOM 654 O O . VAL A 1 84 ? 8.574 -7.544 -4.565 1.00 93.88 84 VAL A O 1
ATOM 657 N N . PHE A 1 85 ? 7.366 -7.233 -2.687 1.00 96.44 85 PHE A N 1
ATOM 658 C CA . PHE A 1 85 ? 8.173 -8.070 -1.806 1.00 96.44 85 PHE A CA 1
ATOM 659 C C . PHE A 1 85 ? 7.316 -9.230 -1.297 1.00 96.44 85 PHE A C 1
ATOM 661 O O . PHE A 1 85 ? 6.144 -9.054 -0.951 1.00 96.44 85 PHE A O 1
ATOM 668 N N . ALA A 1 86 ? 7.887 -10.430 -1.264 1.00 95.62 86 ALA A N 1
ATOM 669 C CA . ALA A 1 86 ? 7.190 -11.631 -0.822 1.00 95.62 86 ALA A CA 1
ATOM 670 C C . ALA A 1 86 ? 7.074 -11.726 0.705 1.00 95.62 86 ALA A C 1
ATOM 672 O O . ALA A 1 86 ? 6.151 -12.368 1.201 1.00 95.62 86 ALA A O 1
ATOM 673 N N . ASN A 1 87 ? 8.007 -11.115 1.438 1.00 96.44 87 ASN A N 1
ATOM 674 C CA . ASN A 1 87 ? 8.077 -11.149 2.897 1.00 96.44 87 ASN A CA 1
ATOM 675 C C . ASN A 1 87 ? 8.841 -9.938 3.453 1.00 96.44 87 ASN A C 1
ATOM 677 O O . ASN A 1 87 ? 9.445 -9.164 2.702 1.00 96.44 87 ASN A O 1
ATOM 681 N N . VAL A 1 88 ? 8.813 -9.783 4.780 1.00 96.56 88 VAL A N 1
ATOM 682 C CA . VAL A 1 88 ? 9.460 -8.652 5.462 1.00 96.56 88 VAL A CA 1
ATOM 683 C C . VAL A 1 88 ? 10.982 -8.704 5.346 1.00 96.56 88 VAL A C 1
ATOM 685 O O . VAL A 1 88 ? 11.604 -7.655 5.213 1.00 96.56 88 VAL A O 1
ATOM 688 N N . ASP A 1 89 ? 11.595 -9.890 5.315 1.00 97.19 89 ASP A N 1
ATOM 689 C CA . ASP A 1 89 ? 13.060 -10.018 5.272 1.00 97.19 89 ASP A CA 1
ATOM 690 C C . ASP A 1 89 ? 13.641 -9.466 3.966 1.00 97.19 89 ASP A C 1
ATOM 692 O O . ASP A 1 89 ? 14.652 -8.764 3.985 1.00 97.19 89 ASP A O 1
ATOM 696 N N . GLN A 1 90 ? 12.971 -9.714 2.837 1.00 97.38 90 GLN A N 1
ATOM 697 C CA . GLN A 1 90 ? 13.342 -9.130 1.545 1.00 97.38 90 GLN A CA 1
ATOM 698 C C . GLN A 1 90 ? 13.274 -7.604 1.572 1.00 97.38 90 GLN A C 1
ATOM 700 O O . GLN A 1 90 ? 14.168 -6.929 1.058 1.00 97.38 90 GLN A O 1
ATOM 705 N N . LEU A 1 91 ? 12.225 -7.050 2.182 1.00 96.12 91 LEU A N 1
ATOM 706 C CA . LEU A 1 91 ? 12.071 -5.606 2.292 1.00 96.12 91 LEU A CA 1
ATOM 707 C C . LEU A 1 91 ? 13.118 -4.994 3.227 1.00 96.12 91 LEU A C 1
ATOM 709 O O . LEU A 1 91 ? 13.721 -3.985 2.874 1.00 96.12 91 LEU A O 1
ATOM 713 N N . CYS A 1 92 ? 13.359 -5.603 4.388 1.00 96.50 92 CYS A N 1
ATOM 714 C CA . CYS A 1 92 ? 14.400 -5.197 5.330 1.00 96.50 92 CYS A CA 1
ATOM 715 C C . CYS A 1 92 ? 15.778 -5.199 4.670 1.00 96.50 92 CYS A C 1
ATOM 717 O O . CYS A 1 92 ? 16.503 -4.212 4.766 1.00 96.50 92 CYS A O 1
ATOM 719 N N . HIS A 1 93 ? 16.106 -6.269 3.941 1.00 95.69 93 HIS A N 1
ATOM 720 C CA . HIS A 1 93 ? 17.335 -6.358 3.161 1.00 95.69 93 HIS A CA 1
ATOM 721 C C . HIS A 1 93 ? 17.429 -5.234 2.120 1.00 95.69 93 HIS A C 1
ATOM 723 O O . HIS A 1 93 ? 18.476 -4.607 1.960 1.00 95.69 93 HIS A O 1
ATOM 729 N N . TRP A 1 94 ? 16.331 -4.942 1.421 1.00 95.44 94 TRP A N 1
ATOM 730 C CA . TRP A 1 94 ? 16.313 -3.898 0.405 1.00 95.44 94 TRP A CA 1
ATOM 731 C C . TRP A 1 94 ? 16.430 -2.484 0.981 1.00 95.44 94 TRP A C 1
ATOM 733 O O . TRP A 1 94 ? 17.142 -1.647 0.430 1.00 95.44 94 TRP A O 1
ATOM 743 N N . LEU A 1 95 ? 15.733 -2.185 2.071 1.00 94.19 95 LEU A N 1
ATOM 744 C CA . LEU A 1 95 ? 15.737 -0.852 2.673 1.00 94.19 95 LEU A CA 1
ATOM 745 C C . LEU A 1 95 ? 16.899 -0.632 3.647 1.00 94.19 95 LEU A C 1
ATOM 747 O O . LEU A 1 95 ? 17.059 0.487 4.119 1.00 94.19 95 LEU A O 1
ATOM 751 N N . ASP A 1 96 ? 17.695 -1.668 3.931 1.00 94.94 96 ASP A N 1
ATOM 752 C CA . ASP A 1 96 ? 18.675 -1.682 5.025 1.00 94.94 96 ASP A CA 1
ATOM 753 C C . ASP A 1 96 ? 18.043 -1.245 6.361 1.00 94.94 96 ASP A C 1
ATOM 755 O O . ASP A 1 96 ? 18.556 -0.423 7.116 1.00 94.94 96 ASP A O 1
ATOM 759 N N . MET A 1 97 ? 16.847 -1.778 6.625 1.00 94.19 97 MET A N 1
ATOM 760 C CA . MET A 1 97 ? 16.053 -1.470 7.811 1.00 94.19 97 MET A CA 1
ATOM 761 C C . MET A 1 97 ? 15.902 -2.705 8.683 1.00 94.19 97 MET A C 1
ATOM 763 O O . MET A 1 97 ? 15.723 -3.819 8.189 1.00 94.19 97 MET A O 1
ATOM 767 N N . ARG A 1 98 ? 15.889 -2.496 9.999 1.00 95.19 98 ARG A N 1
ATOM 768 C CA . ARG A 1 98 ? 15.591 -3.549 10.971 1.00 95.19 98 ARG A CA 1
ATOM 769 C C . ARG A 1 98 ? 14.186 -3.360 11.543 1.00 95.19 98 ARG A C 1
ATOM 771 O O . ARG A 1 98 ? 13.817 -2.220 11.837 1.00 95.19 98 ARG A O 1
ATOM 778 N N . PRO A 1 99 ? 13.414 -4.444 11.720 1.00 94.00 99 PRO A N 1
ATOM 779 C CA . PRO A 1 99 ? 12.205 -4.396 12.528 1.00 94.00 99 PRO A CA 1
ATOM 780 C C . PRO A 1 99 ? 12.532 -3.964 13.962 1.00 94.00 99 PRO A C 1
ATOM 782 O O . PRO A 1 99 ? 13.627 -4.234 14.459 1.00 94.00 99 PRO A O 1
ATOM 785 N N . ALA A 1 100 ? 11.577 -3.325 14.634 1.00 91.25 100 ALA A N 1
ATOM 786 C CA . ALA A 1 100 ? 11.633 -3.152 16.081 1.00 91.25 100 ALA A CA 1
ATOM 787 C C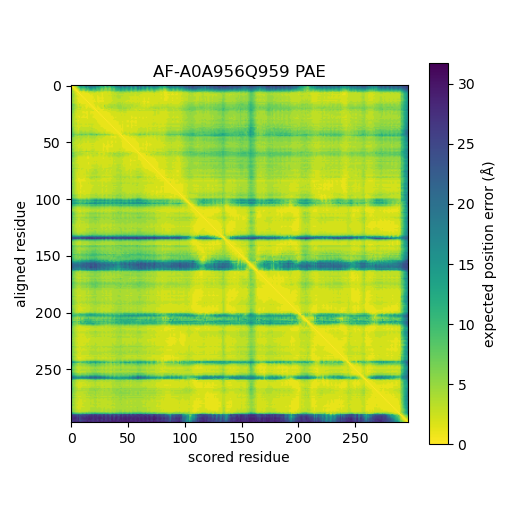 . ALA A 1 100 ? 11.660 -4.523 16.790 1.00 91.25 100 ALA A C 1
ATOM 789 O O . ALA A 1 100 ? 11.162 -5.516 16.259 1.00 91.25 100 ALA A O 1
ATOM 790 N N . GLU A 1 101 ? 12.218 -4.579 18.003 1.00 85.75 101 GLU A N 1
ATOM 791 C CA . GLU A 1 101 ? 12.392 -5.831 18.766 1.00 85.75 101 GLU A CA 1
ATOM 792 C C . GLU A 1 101 ? 11.072 -6.463 19.248 1.00 85.75 101 GLU A C 1
ATOM 794 O O . GLU A 1 101 ? 11.057 -7.598 19.719 1.00 85.75 101 GLU A O 1
ATOM 799 N N . GLY A 1 102 ? 9.949 -5.761 19.098 1.00 76.94 102 GLY A N 1
ATOM 800 C CA . GLY A 1 102 ? 8.626 -6.258 19.440 1.00 76.94 102 GLY A CA 1
ATOM 801 C C . GLY A 1 102 ? 7.516 -5.448 18.783 1.00 76.94 102 GLY A C 1
ATOM 802 O O . GLY A 1 102 ? 7.749 -4.390 18.195 1.00 76.94 102 GLY A O 1
ATOM 803 N N . VAL A 1 103 ? 6.296 -5.968 18.896 1.00 78.06 103 VAL A N 1
ATOM 804 C CA . VAL A 1 103 ? 5.070 -5.294 18.464 1.00 78.06 103 VAL A CA 1
ATOM 805 C C . VAL A 1 103 ? 4.309 -4.895 19.718 1.00 78.06 103 VAL A C 1
ATOM 807 O O . VAL A 1 103 ? 3.931 -5.755 20.515 1.00 78.06 103 VAL A O 1
ATOM 810 N N . GLU A 1 104 ? 4.113 -3.594 19.916 1.00 75.06 104 GLU A N 1
ATOM 811 C CA . GLU A 1 104 ? 3.254 -3.119 20.995 1.00 75.06 104 GLU A CA 1
ATOM 812 C C . GLU A 1 104 ? 1.799 -3.522 20.737 1.00 75.06 104 GLU A C 1
ATOM 814 O O . GLU A 1 104 ? 1.343 -3.682 19.602 1.00 75.06 104 GLU A O 1
ATOM 819 N N . ARG A 1 105 ? 1.047 -3.711 21.821 1.00 74.50 105 ARG A N 1
ATOM 820 C CA . ARG A 1 105 ? -0.361 -4.088 21.739 1.00 74.50 105 ARG A CA 1
ATOM 821 C C . ARG A 1 105 ? -1.173 -2.983 21.067 1.00 74.50 105 ARG A C 1
ATOM 823 O O . ARG A 1 105 ? -1.188 -1.856 21.546 1.00 74.50 105 ARG A O 1
ATOM 830 N N . VAL A 1 106 ? -1.959 -3.356 20.055 1.00 82.25 106 VAL A N 1
ATOM 831 C CA . VAL A 1 106 ? -2.946 -2.468 19.423 1.00 82.25 106 VAL A CA 1
ATOM 832 C C . VAL A 1 106 ? -4.054 -2.120 20.424 1.00 82.25 106 VAL A C 1
ATOM 834 O O . VAL A 1 106 ? -4.986 -2.898 20.662 1.00 82.25 106 VAL A O 1
ATOM 837 N N . SER A 1 107 ? -3.952 -0.936 21.020 1.00 84.75 107 SER A N 1
ATOM 838 C CA . SER A 1 107 ? -4.903 -0.380 21.983 1.00 84.75 107 SER A CA 1
ATOM 839 C C . SER A 1 107 ? -5.959 0.494 21.316 1.00 84.75 107 SER A C 1
ATOM 841 O O . SER A 1 107 ? -7.079 0.555 21.808 1.00 84.75 107 SER A O 1
ATOM 843 N N . LYS A 1 108 ? -5.643 1.127 20.185 1.00 91.50 108 LYS A N 1
ATOM 844 C CA . LYS A 1 108 ? -6.567 1.929 19.379 1.00 91.50 108 LYS A CA 1
ATOM 845 C C . LYS A 1 108 ? -6.376 1.608 17.912 1.00 91.50 108 LYS A C 1
ATOM 847 O O . LYS A 1 108 ? -5.250 1.626 17.419 1.00 91.50 108 LYS A O 1
ATOM 852 N N . ALA A 1 109 ? -7.478 1.352 17.218 1.00 94.31 109 ALA A N 1
ATOM 853 C CA . ALA A 1 109 ? -7.455 1.090 15.792 1.00 94.31 109 ALA A CA 1
ATOM 854 C C . ALA A 1 109 ? -8.433 1.976 15.025 1.00 94.31 109 ALA A C 1
ATOM 856 O O . ALA A 1 109 ? -9.491 2.353 15.535 1.00 94.31 109 ALA A O 1
ATOM 857 N N . VAL A 1 110 ? -8.083 2.265 13.777 1.00 96.31 110 VAL A N 1
ATOM 858 C CA . VAL A 1 110 ? -8.960 2.897 12.796 1.00 96.31 110 VAL A CA 1
ATOM 859 C C . VAL A 1 110 ? -9.116 1.965 11.602 1.00 96.31 110 VAL A C 1
ATOM 861 O O . VAL A 1 110 ? -8.122 1.488 11.064 1.00 96.31 110 VAL A O 1
ATOM 864 N N . VAL A 1 111 ? -10.351 1.717 11.174 1.00 97.56 111 VAL A N 1
ATOM 865 C CA . VAL A 1 111 ? -10.643 0.939 9.962 1.00 97.56 111 VAL A CA 1
ATOM 866 C C . VAL A 1 111 ? -11.457 1.802 9.012 1.00 97.56 111 VAL A C 1
ATOM 868 O O . VAL A 1 111 ? -12.511 2.319 9.382 1.00 97.56 111 VAL A O 1
ATOM 871 N N . VAL A 1 112 ? -10.963 1.976 7.794 1.00 98.44 112 VAL A N 1
ATOM 872 C CA . VAL A 1 112 ? -11.554 2.842 6.776 1.00 98.44 112 VAL A CA 1
ATOM 873 C C . VAL A 1 112 ? -11.931 1.996 5.572 1.00 98.44 112 VAL A C 1
ATOM 875 O O . VAL A 1 112 ? -11.115 1.240 5.053 1.00 98.44 112 VAL A O 1
ATOM 878 N N . GLY A 1 113 ? -13.174 2.135 5.132 1.00 98.06 113 GLY A N 1
ATOM 879 C CA . GLY A 1 113 ? -13.671 1.616 3.867 1.00 98.06 113 GLY A CA 1
ATOM 880 C C . GLY A 1 113 ? -14.300 2.740 3.054 1.00 98.06 113 GLY A C 1
ATOM 881 O O . GLY A 1 113 ? -14.752 3.744 3.604 1.00 98.06 113 GLY A O 1
ATOM 882 N N . GLY A 1 114 ? -14.335 2.591 1.732 1.00 96.25 114 GLY A N 1
ATOM 883 C CA . GLY A 1 114 ? -15.052 3.533 0.875 1.00 96.25 114 GLY A CA 1
ATOM 884 C C . GLY A 1 114 ? -14.397 4.907 0.738 1.00 96.25 114 GLY A C 1
ATOM 885 O O . GLY A 1 114 ? -15.108 5.903 0.636 1.00 96.25 114 GLY A O 1
ATOM 886 N N . ILE A 1 115 ? -13.060 4.993 0.748 1.00 96.62 115 ILE A N 1
ATOM 887 C CA . ILE A 1 115 ? -12.358 6.209 0.288 1.00 96.62 115 ILE A CA 1
ATOM 888 C C . ILE A 1 115 ? -12.688 6.476 -1.187 1.00 96.62 115 ILE A C 1
ATOM 890 O O . ILE A 1 115 ? -12.950 7.617 -1.577 1.00 96.62 115 ILE A O 1
ATOM 894 N N . HIS A 1 116 ? -12.724 5.411 -1.989 1.00 95.00 116 HIS A N 1
ATOM 895 C CA . HIS A 1 116 ? -13.356 5.398 -3.300 1.00 95.00 116 HIS A CA 1
ATOM 896 C C . HIS A 1 116 ? -14.753 4.776 -3.179 1.00 95.00 116 HIS A C 1
ATOM 898 O O . HIS A 1 116 ? -14.941 3.719 -2.578 1.00 95.00 116 HIS A O 1
ATOM 904 N N . GLY A 1 117 ? -15.752 5.420 -3.772 1.00 92.19 117 GLY A N 1
ATOM 905 C CA . GLY A 1 117 ? -17.157 5.051 -3.620 1.00 92.19 117 GLY A CA 1
ATOM 906 C C . GLY A 1 117 ? -17.586 3.776 -4.340 1.00 92.19 117 GLY A C 1
ATOM 907 O O . GLY A 1 117 ? -18.619 3.206 -4.011 1.00 92.19 117 GLY A O 1
ATOM 908 N N . ASN A 1 118 ? -16.805 3.320 -5.320 1.00 93.19 118 ASN A N 1
ATOM 909 C CA . ASN A 1 118 ? -17.062 2.085 -6.061 1.00 93.19 118 ASN A CA 1
ATOM 910 C C . ASN A 1 118 ? -16.412 0.839 -5.428 1.00 93.19 118 ASN A C 1
ATOM 912 O O . ASN A 1 118 ? -16.511 -0.244 -6.000 1.00 93.19 118 ASN A O 1
ATOM 916 N N . GLU A 1 119 ? -15.744 0.980 -4.281 1.00 95.38 119 GLU A N 1
ATOM 917 C CA . GLU A 1 119 ? -15.012 -0.089 -3.587 1.00 95.38 119 GLU A CA 1
ATOM 918 C C . GLU A 1 119 ? -15.851 -0.618 -2.409 1.00 95.38 119 GLU A C 1
ATOM 920 O O . GLU A 1 119 ? -15.566 -0.404 -1.227 1.00 95.38 119 GLU A O 1
ATOM 925 N N . LEU A 1 120 ? -16.967 -1.261 -2.763 1.00 96.44 120 LEU A N 1
ATOM 926 C CA . LEU A 1 120 ? -18.074 -1.574 -1.854 1.00 96.44 120 LEU A CA 1
ATOM 927 C C . LEU A 1 120 ? -17.722 -2.601 -0.768 1.00 96.44 120 LEU A C 1
ATOM 929 O O . LEU A 1 120 ? -18.287 -2.551 0.323 1.00 96.44 120 LEU A O 1
ATOM 933 N N . SER A 1 121 ? -16.807 -3.537 -1.033 1.00 97.56 121 SER A N 1
ATOM 934 C CA . SER A 1 121 ? -16.445 -4.549 -0.028 1.00 97.56 121 SER A CA 1
ATOM 935 C C . SER A 1 121 ? -15.701 -3.931 1.151 1.00 97.56 121 SER A C 1
ATOM 937 O O . SER A 1 121 ? -15.961 -4.302 2.290 1.00 97.56 121 SER A O 1
ATOM 939 N N . GLY A 1 122 ? -14.856 -2.920 0.914 1.00 97.44 122 GLY A N 1
ATOM 940 C CA . GLY A 1 122 ? -14.205 -2.175 1.992 1.00 97.44 122 GLY A CA 1
ATOM 941 C C . GLY A 1 122 ? -15.225 -1.513 2.922 1.00 97.44 122 GLY A C 1
ATOM 942 O O . GLY A 1 122 ? -15.064 -1.552 4.142 1.00 97.44 122 GLY A O 1
ATOM 943 N N . MET A 1 123 ? -16.315 -0.977 2.358 1.00 97.81 123 MET A N 1
ATOM 944 C CA . MET A 1 123 ? -17.418 -0.404 3.137 1.00 97.81 123 MET A CA 1
ATOM 945 C C . MET A 1 123 ? -18.123 -1.459 3.996 1.00 97.81 123 MET A C 1
ATOM 947 O O . MET A 1 123 ? -18.349 -1.237 5.187 1.00 97.81 123 MET A O 1
ATOM 951 N N . ALA A 1 124 ? -18.431 -2.621 3.410 1.00 98.31 124 ALA A N 1
ATOM 952 C CA . ALA A 1 124 ? -19.096 -3.726 4.100 1.00 98.31 124 ALA A CA 1
ATOM 953 C C . ALA A 1 124 ? -18.240 -4.315 5.232 1.00 98.31 124 ALA A C 1
ATOM 955 O O . ALA A 1 124 ? -18.746 -4.559 6.329 1.00 98.31 124 ALA A O 1
ATOM 956 N N . VAL A 1 125 ? -16.933 -4.476 5.005 1.00 98.56 125 VAL A N 1
ATOM 957 C CA . VAL A 1 125 ? -15.977 -4.912 6.033 1.00 98.56 125 VAL A CA 1
ATOM 958 C C . VAL A 1 125 ? -15.942 -3.909 7.183 1.00 98.56 125 VAL A C 1
ATOM 960 O O . VAL A 1 125 ? -16.125 -4.289 8.335 1.00 98.56 125 VAL A O 1
ATOM 963 N N . ALA A 1 126 ? -15.748 -2.620 6.898 1.00 97.38 126 ALA A N 1
ATOM 964 C CA . ALA A 1 126 ? -15.693 -1.595 7.938 1.00 97.38 126 ALA A CA 1
ATOM 965 C C . ALA A 1 126 ? -17.022 -1.455 8.710 1.00 97.38 126 ALA A C 1
ATOM 967 O O . ALA A 1 126 ? -16.993 -1.154 9.903 1.00 97.38 126 ALA A O 1
ATOM 968 N N . GLY A 1 127 ? -18.168 -1.707 8.065 1.00 96.75 127 GLY A N 1
ATOM 969 C CA . GLY A 1 127 ? -19.472 -1.825 8.728 1.00 96.75 127 GLY A CA 1
ATOM 970 C C . GLY A 1 127 ? -19.556 -3.042 9.653 1.00 96.75 127 GLY A C 1
ATOM 971 O O . GLY A 1 127 ? -19.882 -2.900 10.822 1.00 96.75 127 GLY A O 1
ATOM 972 N N . THR A 1 128 ? -19.141 -4.218 9.182 1.00 96.94 128 THR A N 1
ATOM 973 C CA . THR A 1 128 ? -19.104 -5.448 9.997 1.00 96.94 128 THR A CA 1
ATOM 974 C C . THR A 1 128 ? -18.230 -5.273 11.247 1.00 96.94 128 THR A C 1
ATOM 976 O O . THR A 1 128 ? -18.622 -5.618 12.358 1.00 96.94 128 THR A O 1
ATOM 979 N N . ILE A 1 129 ? -17.056 -4.658 11.085 1.00 95.69 129 ILE A N 1
ATOM 980 C CA . ILE A 1 129 ? -16.129 -4.372 12.188 1.00 95.69 129 ILE A CA 1
ATOM 981 C C . ILE A 1 129 ? -16.698 -3.329 13.162 1.00 95.69 129 ILE A C 1
ATOM 983 O O . ILE A 1 129 ? -16.401 -3.393 14.355 1.00 95.69 129 ILE A O 1
ATOM 987 N N . HIS A 1 130 ? -17.511 -2.382 12.679 1.00 94.44 130 HIS A N 1
ATOM 988 C CA . HIS A 1 130 ? -18.221 -1.428 13.535 1.00 94.44 130 HIS A CA 1
ATOM 989 C C . HIS A 1 130 ? -19.178 -2.155 14.481 1.00 94.44 130 HIS A C 1
ATOM 991 O O . HIS A 1 130 ? -19.127 -1.943 15.691 1.00 94.44 130 HIS A O 1
ATOM 997 N N . ASP A 1 131 ? -19.996 -3.048 13.924 1.00 94.06 131 ASP A N 1
ATOM 998 C CA . ASP A 1 131 ? -21.023 -3.778 14.665 1.00 94.06 131 ASP A CA 1
ATOM 999 C C . ASP A 1 131 ? -20.410 -4.746 15.697 1.00 94.06 131 ASP A C 1
ATOM 1001 O O . ASP A 1 131 ? -20.979 -4.966 16.766 1.00 94.06 131 ASP A O 1
ATOM 1005 N N . GLU A 1 132 ? -19.216 -5.282 15.422 1.00 92.06 132 GLU A N 1
ATOM 1006 C CA . GLU A 1 132 ? -18.442 -6.134 16.344 1.00 92.06 132 GLU A CA 1
ATOM 1007 C C . GLU A 1 132 ? -17.746 -5.367 17.475 1.00 92.06 132 GLU A C 1
ATOM 1009 O O . GLU A 1 132 ? -17.438 -5.937 18.528 1.00 92.06 132 GLU A O 1
ATOM 1014 N N . HIS A 1 133 ? -17.466 -4.080 17.268 1.00 85.50 133 HIS A N 1
ATOM 1015 C CA . HIS A 1 133 ? -16.723 -3.240 18.203 1.00 85.50 133 HIS A CA 1
ATOM 1016 C C . HIS A 1 133 ? -17.445 -1.913 18.474 1.00 85.50 133 HIS A C 1
ATOM 1018 O O . HIS A 1 133 ? -16.874 -0.846 18.239 1.00 85.50 133 HIS A O 1
ATOM 1024 N N . PRO A 1 134 ? -18.662 -1.948 19.047 1.00 67.12 134 PRO A N 1
ATOM 1025 C CA . PRO A 1 134 ? -19.413 -0.731 19.353 1.00 67.12 134 PRO A CA 1
ATOM 1026 C C . PRO A 1 134 ? -18.725 0.136 20.425 1.00 67.12 134 PRO A C 1
ATOM 1028 O O . PRO A 1 134 ? -19.041 1.317 20.571 1.00 67.12 134 PRO A O 1
ATOM 1031 N N . GLU A 1 135 ? -17.767 -0.424 21.172 1.00 59.62 135 GLU A N 1
ATOM 1032 C CA . GLU A 1 135 ? -17.035 0.271 22.229 1.00 59.62 135 GLU A CA 1
ATOM 1033 C C . GLU A 1 135 ? -15.667 0.791 21.749 1.00 59.62 135 GLU A C 1
ATOM 1035 O O . GLU A 1 135 ? -14.871 0.050 21.178 1.00 59.62 135 GLU A O 1
ATOM 1040 N N . SER A 1 136 ? -15.419 2.077 22.041 1.00 67.44 136 SER A N 1
ATOM 1041 C CA . SER A 1 136 ? -14.387 3.056 21.606 1.00 67.44 136 SER A CA 1
ATOM 1042 C C . SER A 1 136 ? -12.977 2.642 21.128 1.00 67.44 136 SER A C 1
ATOM 1044 O O . SER A 1 136 ? -12.233 3.501 20.650 1.00 67.44 136 SER A O 1
ATOM 1046 N N . ARG A 1 137 ? -12.568 1.376 21.238 1.00 85.69 137 ARG A N 1
ATOM 1047 C CA . ARG A 1 137 ? -11.234 0.881 20.868 1.00 85.69 137 ARG A CA 1
ATOM 1048 C C . ARG A 1 137 ? -10.985 0.887 19.359 1.00 85.69 137 ARG A C 1
ATOM 1050 O O . ARG A 1 137 ? -9.856 1.112 18.923 1.00 85.69 137 ARG A O 1
ATOM 1057 N N . VAL A 1 138 ? -12.019 0.600 18.571 1.00 92.50 138 VAL A N 1
ATOM 1058 C CA . VAL A 1 138 ? -11.946 0.546 17.109 1.00 92.50 138 VAL A CA 1
ATOM 1059 C C . VAL A 1 138 ? -12.886 1.601 16.554 1.00 92.50 138 VAL A C 1
ATOM 1061 O O . VAL A 1 138 ? -14.100 1.495 16.684 1.00 92.50 138 VAL A O 1
ATOM 1064 N N . ARG A 1 139 ? -12.326 2.639 15.936 1.00 95.19 139 ARG A N 1
ATOM 1065 C CA . ARG A 1 139 ? -13.115 3.626 15.202 1.00 95.19 139 ARG A CA 1
ATOM 1066 C C . ARG A 1 139 ? -13.215 3.189 13.750 1.00 95.19 139 ARG A C 1
ATOM 1068 O O . ARG A 1 139 ? -12.200 2.942 13.105 1.00 95.19 139 ARG A O 1
ATOM 1075 N N . THR A 1 140 ? -14.424 3.142 13.219 1.00 96.44 140 THR A N 1
ATOM 1076 C CA . THR A 1 140 ? -14.656 2.767 11.827 1.00 96.44 140 THR A CA 1
ATOM 1077 C C . THR A 1 140 ? -15.173 3.946 11.014 1.00 96.44 140 THR A C 1
ATOM 1079 O O . THR A 1 140 ? -15.903 4.809 11.502 1.00 96.44 140 THR A O 1
ATOM 1082 N N . PHE A 1 141 ? -14.780 3.975 9.747 1.00 96.94 141 PHE A N 1
ATOM 1083 C CA . PHE A 1 141 ? -15.318 4.850 8.719 1.00 96.94 141 PHE A CA 1
ATOM 1084 C C . PHE A 1 141 ? -15.781 3.950 7.574 1.00 96.94 141 PHE A C 1
ATOM 1086 O O . PHE A 1 141 ? -15.029 3.708 6.637 1.00 96.94 141 PHE A O 1
ATOM 1093 N N . SER A 1 142 ? -16.993 3.398 7.675 1.00 94.88 142 SER A N 1
ATOM 1094 C CA . SER A 1 142 ? -17.538 2.478 6.663 1.00 94.88 142 SER A CA 1
ATOM 1095 C C . SER A 1 142 ? -17.844 3.160 5.335 1.00 94.88 142 SER A C 1
ATOM 1097 O O . SER A 1 142 ? -17.758 2.534 4.289 1.00 94.88 142 SER A O 1
ATOM 1099 N N . ASN A 1 143 ? -18.142 4.456 5.369 1.00 94.19 143 ASN A N 1
ATOM 1100 C CA . ASN A 1 143 ? -18.233 5.304 4.193 1.00 94.19 143 ASN A CA 1
ATOM 1101 C C . ASN A 1 143 ? -17.252 6.472 4.357 1.00 94.19 143 ASN A C 1
ATOM 1103 O O . ASN A 1 143 ? -17.587 7.543 4.879 1.00 94.19 143 ASN A O 1
ATOM 1107 N N . GLY A 1 144 ? -15.989 6.206 4.022 1.00 95.81 144 GLY A N 1
ATOM 1108 C CA . GLY A 1 144 ? -14.881 7.149 4.132 1.00 95.81 144 GLY A CA 1
ATOM 1109 C C . GLY A 1 144 ? -15.140 8.418 3.327 1.00 95.81 144 GLY A C 1
ATOM 1110 O O . GLY A 1 144 ? -14.976 9.508 3.865 1.00 95.81 144 GLY A O 1
ATOM 1111 N N . ASN A 1 145 ? -15.637 8.273 2.097 1.00 94.94 145 ASN A N 1
ATOM 1112 C CA . ASN A 1 145 ? -16.044 9.351 1.201 1.00 94.94 145 ASN A CA 1
ATOM 1113 C C . ASN A 1 145 ? -17.530 9.212 0.809 1.00 94.94 145 ASN A C 1
ATOM 1115 O O . ASN A 1 145 ? -17.847 8.618 -0.229 1.00 94.94 145 ASN A O 1
ATOM 1119 N N . PRO A 1 146 ? -18.453 9.787 1.603 1.00 91.75 146 PRO A N 1
ATOM 1120 C CA . PRO A 1 146 ? -19.885 9.674 1.348 1.00 91.75 146 PRO A CA 1
ATOM 1121 C C . PRO A 1 146 ? -20.330 10.161 -0.030 1.00 91.75 146 PRO A C 1
ATOM 1123 O O . PRO A 1 146 ? -21.221 9.559 -0.628 1.00 91.75 146 PRO A O 1
ATOM 1126 N N . TRP A 1 147 ? -19.688 11.200 -0.560 1.00 89.75 147 TRP A N 1
ATOM 1127 C CA . TRP A 1 147 ? -20.027 11.779 -1.860 1.00 89.75 147 TRP A CA 1
ATOM 1128 C C . TRP A 1 147 ? -19.666 10.841 -3.018 1.00 89.75 147 TRP A C 1
ATOM 1130 O O . TRP A 1 147 ? -20.482 10.638 -3.917 1.00 89.75 147 TRP A O 1
ATOM 1140 N N . ALA A 1 148 ? -18.499 10.190 -2.968 1.00 88.56 148 ALA A N 1
ATOM 1141 C CA 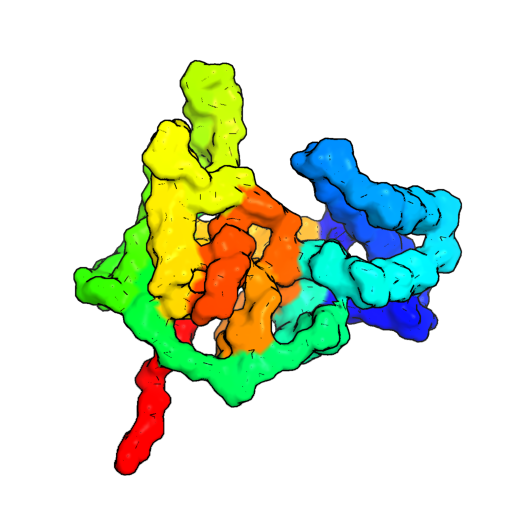. ALA A 1 148 ? -18.127 9.184 -3.964 1.00 88.56 148 ALA A CA 1
ATOM 1142 C C . ALA A 1 148 ? -19.047 7.970 -3.852 1.00 88.56 148 ALA A C 1
ATOM 1144 O O . ALA A 1 148 ? -19.447 7.401 -4.870 1.00 88.56 148 ALA A O 1
ATOM 1145 N N . GLY A 1 149 ? -19.368 7.576 -2.613 1.00 85.81 149 GLY A N 1
ATOM 1146 C CA . GLY A 1 149 ? -20.245 6.449 -2.310 1.00 85.81 149 GLY A CA 1
ATOM 1147 C C . GLY A 1 149 ? -21.642 6.618 -2.906 1.00 85.81 149 GLY A C 1
ATOM 1148 O O . GLY A 1 149 ? -22.152 5.687 -3.521 1.00 85.81 149 GLY A O 1
ATOM 1149 N N . MET A 1 150 ? -22.225 7.820 -2.823 1.00 86.50 150 MET A N 1
ATOM 1150 C CA . MET A 1 150 ? -23.522 8.126 -3.450 1.00 86.50 150 MET A CA 1
ATOM 1151 C C . MET A 1 150 ? -23.521 7.921 -4.970 1.00 86.50 150 MET A C 1
ATOM 1153 O O . MET A 1 150 ? -24.551 7.573 -5.543 1.00 86.50 150 MET A O 1
ATOM 1157 N N . LEU A 1 151 ? -22.376 8.130 -5.623 1.00 85.56 151 LEU A N 1
ATOM 1158 C CA . LEU A 1 151 ? -22.221 7.992 -7.071 1.00 85.56 151 LEU A CA 1
ATOM 1159 C C . LEU A 1 151 ? -21.716 6.607 -7.498 1.00 85.56 151 LEU A C 1
ATOM 1161 O O . LEU A 1 151 ? -21.612 6.359 -8.698 1.00 85.56 151 LEU A O 1
ATOM 1165 N N . ILE A 1 152 ? -21.357 5.732 -6.547 1.00 86.19 152 ILE A N 1
ATOM 1166 C CA . ILE A 1 152 ? -20.640 4.469 -6.800 1.00 86.19 152 ILE A CA 1
ATOM 1167 C C . ILE A 1 152 ? -19.461 4.725 -7.758 1.00 86.19 152 ILE A C 1
ATOM 1169 O O . ILE A 1 152 ? -19.267 4.061 -8.777 1.00 86.19 152 ILE A O 1
ATOM 1173 N N . SER A 1 153 ? -18.691 5.771 -7.460 1.00 85.94 153 SER A N 1
ATOM 1174 C CA . SER A 1 153 ? -17.615 6.265 -8.318 1.00 85.94 153 SER A CA 1
ATOM 1175 C C . SER A 1 153 ? -16.284 6.211 -7.590 1.00 85.94 153 SER A C 1
ATOM 1177 O O . SER A 1 153 ? -16.215 6.378 -6.376 1.00 85.94 153 SER A O 1
ATOM 1179 N N . ARG A 1 154 ? -15.189 6.043 -8.339 1.00 81.12 154 ARG A N 1
ATOM 1180 C CA . ARG A 1 154 ? -13.840 6.145 -7.767 1.00 81.12 154 ARG A CA 1
ATOM 1181 C C . ARG A 1 154 ? -13.559 7.539 -7.201 1.00 81.12 154 ARG A C 1
ATOM 1183 O O . ARG A 1 154 ? -12.790 7.682 -6.261 1.00 81.12 154 ARG A O 1
ATOM 1190 N N . ARG A 1 155 ? -14.146 8.567 -7.810 1.00 82.94 155 ARG A N 1
ATOM 1191 C CA . ARG A 1 155 ? -13.886 9.980 -7.517 1.00 82.94 155 ARG A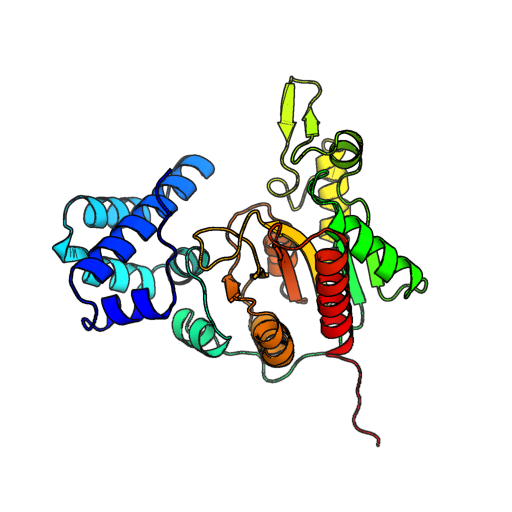 CA 1
ATOM 1192 C C . ARG A 1 155 ? -15.186 10.737 -7.321 1.00 82.94 155 ARG A C 1
ATOM 1194 O O . ARG A 1 155 ? -16.202 10.365 -7.914 1.00 82.94 155 ARG A O 1
ATOM 1201 N N . ASN A 1 156 ? -15.116 11.835 -6.581 1.00 74.25 156 ASN A N 1
ATOM 1202 C CA . ASN A 1 156 ? -16.210 12.801 -6.543 1.00 74.25 156 ASN A CA 1
ATOM 1203 C C . ASN A 1 156 ? -16.238 13.582 -7.846 1.00 74.25 156 ASN A C 1
ATOM 1205 O O . ASN A 1 156 ? -15.192 13.791 -8.460 1.00 74.25 156 ASN A O 1
ATOM 1209 N N . LEU A 1 157 ? -17.425 14.017 -8.252 1.00 70.19 157 LEU A N 1
ATOM 1210 C CA . LEU A 1 157 ? -17.570 15.088 -9.228 1.00 70.19 157 LEU A CA 1
ATOM 1211 C C . LEU A 1 157 ? -17.598 16.391 -8.428 1.00 70.19 157 LEU A C 1
ATOM 1213 O O . LEU A 1 157 ? -18.530 16.592 -7.656 1.00 70.19 157 LEU A O 1
ATOM 1217 N N . GLY A 1 158 ? -16.558 17.214 -8.552 1.00 61.09 158 GLY A N 1
ATOM 1218 C CA . GLY A 1 158 ? -16.559 18.557 -7.982 1.00 61.09 158 GLY A CA 1
ATOM 1219 C C . GLY A 1 158 ? -17.570 19.452 -8.697 1.00 61.09 158 GLY A C 1
ATOM 1220 O O . GLY A 1 158 ? -17.887 19.230 -9.870 1.00 61.09 158 GLY A O 1
ATOM 1221 N N . ASP A 1 159 ? -18.054 20.480 -8.000 1.00 55.47 159 ASP A N 1
ATOM 1222 C CA . ASP A 1 159 ? -19.012 21.458 -8.540 1.00 55.47 159 ASP A CA 1
ATOM 1223 C C . ASP A 1 159 ? -18.437 22.266 -9.723 1.00 55.47 159 ASP A C 1
ATOM 1225 O O . ASP A 1 159 ? -19.179 22.799 -10.547 1.00 55.47 159 ASP A O 1
ATOM 1229 N N . ASP A 1 160 ? -17.109 22.322 -9.840 1.00 58.25 160 ASP A N 1
ATOM 1230 C CA . ASP A 1 160 ? -16.359 22.917 -10.952 1.00 58.25 160 ASP A CA 1
ATOM 1231 C C . ASP A 1 160 ? -16.140 21.949 -12.136 1.00 58.25 160 ASP A C 1
ATOM 1233 O O . ASP A 1 160 ? -15.501 22.301 -13.130 1.00 58.25 160 ASP A O 1
ATOM 1237 N N . GLY A 1 161 ? -16.671 20.725 -12.049 1.00 57.97 161 GLY A N 1
ATOM 1238 C CA . GLY A 1 161 ? -16.488 19.665 -13.037 1.00 57.97 161 GLY A CA 1
ATOM 1239 C C . GLY A 1 161 ? -15.170 18.893 -12.904 1.00 57.97 161 GLY A C 1
ATOM 1240 O O . GLY A 1 161 ? -14.928 17.977 -13.698 1.00 57.97 161 GLY A O 1
ATOM 1241 N N . HIS A 1 162 ? -14.318 19.199 -11.919 1.00 58.97 162 HIS A N 1
ATOM 1242 C CA . HIS A 1 162 ? -13.080 18.464 -11.680 1.00 58.97 162 HIS A CA 1
ATOM 1243 C C . HIS A 1 162 ? -13.297 17.272 -10.741 1.00 58.97 162 HIS A C 1
ATOM 1245 O O . HIS A 1 162 ? -13.904 17.368 -9.678 1.00 58.97 162 HIS A O 1
ATOM 1251 N N . SER A 1 163 ? -12.780 16.102 -11.134 1.00 74.69 163 SER A N 1
ATOM 1252 C CA . SER A 1 163 ? -12.892 14.898 -10.311 1.00 74.69 163 SER A CA 1
ATOM 1253 C C . SER A 1 163 ? -11.837 14.886 -9.202 1.00 74.69 163 SER A C 1
ATOM 1255 O O . SER A 1 163 ? -10.646 14.805 -9.522 1.00 74.69 163 SER A O 1
ATOM 1257 N N . VAL A 1 164 ? -12.240 14.885 -7.931 1.00 81.75 164 VAL A N 1
ATOM 1258 C CA . VAL A 1 164 ? -11.308 14.792 -6.793 1.00 81.75 164 VAL A CA 1
ATOM 1259 C C . VAL A 1 164 ? -11.134 13.330 -6.379 1.00 81.75 164 VAL A C 1
ATOM 1261 O O . VAL A 1 164 ? -12.102 12.618 -6.104 1.00 81.75 164 VAL A O 1
ATOM 1264 N N . ASP A 1 165 ? -9.883 12.870 -6.355 1.00 89.81 165 ASP A N 1
ATOM 1265 C CA . ASP A 1 165 ? -9.490 11.574 -5.796 1.00 89.81 165 ASP A CA 1
ATOM 1266 C C . ASP A 1 165 ? -9.083 11.784 -4.331 1.00 89.81 165 ASP A C 1
ATOM 1268 O O . ASP A 1 165 ? -8.023 12.350 -4.055 1.00 89.81 165 ASP A O 1
ATOM 1272 N N . MET A 1 166 ? -9.934 11.364 -3.386 1.00 92.62 166 MET A N 1
ATOM 1273 C CA . MET A 1 166 ? -9.687 11.602 -1.958 1.00 92.62 166 MET A CA 1
ATOM 1274 C C . MET A 1 166 ? -8.399 10.915 -1.472 1.00 92.62 166 MET A C 1
ATOM 1276 O O . MET A 1 166 ? -7.748 11.404 -0.554 1.00 92.62 166 MET A O 1
ATOM 1280 N N . ASN A 1 167 ? -7.947 9.844 -2.135 1.00 92.75 167 ASN A N 1
ATOM 1281 C CA . ASN A 1 167 ? -6.683 9.183 -1.814 1.00 92.75 167 ASN A CA 1
ATOM 1282 C C . ASN A 1 167 ? -5.450 9.927 -2.375 1.00 92.75 167 ASN A C 1
ATOM 1284 O O . ASN A 1 167 ? -4.379 9.335 -2.513 1.00 92.75 167 ASN A O 1
ATOM 1288 N N . ARG A 1 168 ? -5.595 11.193 -2.782 1.00 92.19 168 ARG A N 1
ATOM 1289 C CA . ARG A 1 168 ? -4.501 12.078 -3.223 1.00 92.19 168 ARG A CA 1
ATOM 1290 C C . ARG A 1 168 ? -4.456 13.406 -2.474 1.00 92.19 168 ARG A C 1
ATOM 1292 O O . ARG A 1 168 ? -3.623 14.244 -2.801 1.00 92.19 168 ARG A O 1
ATOM 1299 N N . ILE A 1 169 ? -5.347 13.610 -1.504 1.00 93.31 169 ILE A N 1
ATOM 1300 C CA . ILE A 1 169 ? -5.483 14.887 -0.792 1.00 93.31 169 ILE A CA 1
ATOM 1301 C C . ILE A 1 169 ? -5.236 14.766 0.711 1.00 93.31 169 ILE A C 1
ATOM 1303 O O . ILE A 1 169 ? -5.401 15.758 1.415 1.00 93.31 169 ILE A O 1
ATOM 1307 N N . PHE A 1 170 ? -4.848 13.592 1.225 1.00 95.50 170 PHE A N 1
ATOM 1308 C CA . PHE A 1 170 ? -4.415 13.477 2.618 1.00 95.50 170 PHE A CA 1
ATOM 1309 C C . PHE A 1 170 ? -3.171 14.368 2.859 1.00 95.50 170 PHE A C 1
ATOM 1311 O O . PHE A 1 170 ? -2.368 14.540 1.944 1.00 95.50 170 PHE A O 1
ATOM 1318 N N . PRO A 1 171 ? -2.986 14.962 4.055 1.00 95.88 171 PRO A N 1
ATOM 1319 C CA . PRO A 1 171 ? -3.779 14.788 5.270 1.00 95.88 171 PRO A CA 1
ATOM 1320 C C . PRO A 1 171 ? -5.113 15.543 5.258 1.00 95.88 171 PRO A C 1
ATOM 1322 O O . PRO A 1 171 ? -5.825 15.473 6.245 1.00 95.88 171 PRO A O 1
ATOM 1325 N N . GLY A 1 172 ? -5.476 16.225 4.172 1.00 95.31 172 GLY A N 1
ATOM 1326 C CA . GLY A 1 172 ? -6.687 17.033 4.067 1.00 95.31 172 GLY A CA 1
ATOM 1327 C C . GLY A 1 172 ? -6.501 18.450 4.604 1.00 95.31 172 GLY A C 1
ATOM 1328 O O . GLY A 1 172 ? -5.414 18.846 5.022 1.00 95.31 172 GLY A O 1
ATOM 1329 N N . ASP A 1 173 ? -7.591 19.209 4.592 1.00 96.31 173 ASP A N 1
ATOM 1330 C CA . ASP A 1 173 ? -7.679 20.560 5.146 1.00 96.31 173 ASP A CA 1
ATOM 1331 C C . ASP A 1 173 ? -8.993 20.671 5.940 1.00 96.31 173 ASP A C 1
ATOM 1333 O O . ASP A 1 173 ? -10.068 20.576 5.340 1.00 96.31 173 ASP A O 1
ATOM 1337 N N . PRO A 1 174 ? -8.945 20.864 7.274 1.00 97.12 174 PRO A N 1
ATOM 1338 C CA . PRO A 1 174 ? -10.144 20.986 8.104 1.00 97.12 174 PRO A CA 1
ATOM 1339 C C . PRO A 1 174 ? -10.997 22.224 7.788 1.00 97.12 174 PRO A C 1
ATOM 1341 O O . PRO A 1 174 ? -12.135 22.288 8.246 1.00 97.12 174 PRO A O 1
ATOM 1344 N N . ASN A 1 175 ? -10.480 23.188 7.020 1.00 96.50 175 ASN A N 1
ATOM 1345 C CA . ASN A 1 175 ? -11.219 24.359 6.541 1.00 96.50 175 ASN A CA 1
ATOM 1346 C C . ASN A 1 175 ? -11.427 24.346 5.013 1.00 96.50 175 ASN A C 1
ATOM 1348 O O . ASN A 1 175 ? -11.891 25.340 4.455 1.00 96.50 175 ASN A O 1
ATOM 1352 N N . GLY A 1 176 ? -11.064 23.249 4.339 1.00 93.19 176 GLY A N 1
ATOM 1353 C CA . GLY A 1 176 ? -11.126 23.107 2.884 1.00 93.19 176 GLY A CA 1
ATOM 1354 C C . GLY A 1 176 ? -12.493 22.656 2.365 1.00 93.19 176 GLY A C 1
ATOM 1355 O O . GLY A 1 176 ? -13.525 22.870 3.005 1.00 93.19 176 GLY A O 1
ATOM 1356 N N . THR A 1 177 ? -12.506 22.001 1.201 1.00 90.25 177 THR A N 1
ATOM 1357 C CA . THR A 1 177 ? -13.715 21.360 0.652 1.00 90.25 177 THR A CA 1
ATOM 1358 C C . THR A 1 177 ? -14.225 20.248 1.577 1.00 90.25 177 THR A C 1
ATOM 1360 O O . THR A 1 177 ? -13.463 19.743 2.407 1.00 90.25 177 THR A O 1
ATOM 1363 N N . PRO A 1 178 ? -15.487 19.802 1.441 1.00 90.56 178 PRO A N 1
ATOM 1364 C CA . PRO A 1 178 ? -16.005 18.710 2.262 1.00 90.56 178 PRO A CA 1
ATOM 1365 C C . PRO A 1 178 ? -15.123 17.442 2.230 1.00 90.56 178 PRO A C 1
ATOM 1367 O O . PRO A 1 178 ? -14.897 16.817 3.267 1.00 90.56 178 PRO A O 1
ATOM 1370 N N . GLU A 1 179 ? -14.532 17.101 1.083 1.00 89.44 179 GLU A N 1
ATOM 1371 C CA . GLU A 1 179 ? -13.569 16.001 0.939 1.00 89.44 179 GLU A CA 1
ATOM 1372 C C . GLU A 1 179 ? -12.285 16.232 1.723 1.00 89.44 179 GLU A C 1
ATOM 1374 O O . GLU A 1 179 ? -11.792 15.317 2.380 1.00 89.44 179 GLU A O 1
ATOM 1379 N N . GLN A 1 180 ? -11.738 17.447 1.664 1.00 93.75 180 GLN A N 1
ATOM 1380 C CA . GLN A 1 180 ? -10.540 17.811 2.412 1.00 93.75 180 GLN A CA 1
ATOM 1381 C C . GLN A 1 180 ? -10.800 17.767 3.920 1.00 93.75 180 GLN A C 1
ATOM 1383 O O . GLN A 1 180 ? -9.957 17.262 4.663 1.00 93.75 180 GLN A O 1
ATOM 1388 N N . GLN A 1 181 ? -11.975 18.215 4.365 1.00 96.00 181 GLN A N 1
ATOM 1389 C CA . GLN A 1 181 ? -12.390 18.146 5.767 1.00 96.00 181 GLN A CA 1
ATOM 1390 C C . GLN A 1 181 ? -12.527 16.692 6.225 1.00 96.00 181 GLN A C 1
ATOM 1392 O O . GLN A 1 181 ? -12.049 16.318 7.298 1.00 96.00 181 GLN A O 1
ATOM 1397 N N . ARG A 1 182 ? -13.124 15.839 5.385 1.00 96.31 182 ARG A N 1
ATOM 1398 C CA . ARG A 1 182 ? -13.274 14.411 5.668 1.00 96.31 182 ARG A CA 1
ATOM 1399 C C . ARG A 1 182 ? -11.932 13.679 5.692 1.00 96.31 182 ARG A C 1
ATOM 1401 O O . ARG A 1 182 ? -11.694 12.879 6.596 1.00 96.31 182 ARG A O 1
ATOM 1408 N N . ALA A 1 183 ? -11.037 13.983 4.754 1.00 96.94 183 ALA A N 1
ATOM 1409 C CA . ALA A 1 183 ? -9.668 13.477 4.755 1.00 96.94 183 ALA A CA 1
ATOM 1410 C C . ALA A 1 183 ? -8.918 13.904 6.031 1.00 96.94 183 ALA A C 1
ATOM 1412 O O . ALA A 1 183 ? -8.280 13.060 6.660 1.00 96.94 183 ALA A O 1
ATOM 1413 N N . ALA A 1 184 ? -9.078 15.159 6.475 1.00 97.62 184 ALA A N 1
ATOM 1414 C CA . ALA A 1 184 ? -8.511 15.668 7.728 1.00 97.62 184 ALA A CA 1
ATOM 1415 C C . ALA A 1 184 ? -9.030 14.932 8.964 1.00 97.62 184 ALA A C 1
ATOM 1417 O O . ALA A 1 184 ? -8.247 14.558 9.842 1.00 97.62 184 ALA A O 1
ATOM 1418 N N . GLU A 1 185 ? -10.331 14.656 9.023 1.00 97.69 185 GLU A N 1
ATOM 1419 C CA . GLU A 1 185 ? -10.934 13.881 10.107 1.00 97.69 185 GLU A CA 1
ATOM 1420 C C . GLU A 1 185 ? -10.363 12.455 10.176 1.00 97.69 185 GLU A C 1
ATOM 1422 O O . GLU A 1 185 ? -9.919 12.009 11.241 1.00 97.69 185 GLU A O 1
ATOM 1427 N N . ILE A 1 186 ? -10.353 11.749 9.040 1.00 97.69 186 ILE A N 1
ATOM 1428 C CA . ILE A 1 186 ? -9.866 10.367 8.943 1.00 97.69 186 ILE A CA 1
ATOM 1429 C C . ILE A 1 186 ? -8.370 10.308 9.267 1.00 97.69 186 ILE A C 1
ATOM 1431 O O . ILE A 1 186 ? -7.955 9.486 10.084 1.00 97.69 186 ILE A O 1
ATOM 1435 N N . CYS A 1 187 ? -7.564 11.203 8.686 1.00 96.88 187 CYS A N 1
ATOM 1436 C CA . CYS A 1 187 ? -6.122 11.253 8.920 1.00 96.88 187 CYS A CA 1
ATOM 1437 C C . CYS A 1 187 ? -5.802 11.538 10.386 1.00 96.88 187 CYS A C 1
ATOM 1439 O O . CYS A 1 187 ? -4.972 10.854 10.980 1.00 96.88 187 CYS A O 1
ATOM 1441 N N . SER A 1 188 ? -6.499 12.501 10.999 1.00 95.69 188 SER A N 1
ATOM 1442 C CA . SER A 1 188 ? -6.310 12.826 12.415 1.00 95.69 188 SER A CA 1
ATOM 1443 C C . SER A 1 188 ? -6.639 11.639 13.318 1.00 95.69 188 SER A C 1
ATOM 1445 O O . SER A 1 188 ? -5.952 11.416 14.315 1.00 95.69 188 SER A O 1
ATOM 1447 N N . ALA A 1 189 ? -7.679 10.866 12.990 1.00 95.44 189 ALA A N 1
ATOM 1448 C CA . ALA A 1 189 ? -7.999 9.645 13.717 1.00 95.44 189 ALA A CA 1
ATOM 1449 C C . ALA A 1 189 ? -6.912 8.575 13.525 1.00 95.44 189 ALA A C 1
ATOM 1451 O O . ALA A 1 189 ? -6.460 7.994 14.510 1.00 95.44 189 ALA A O 1
ATOM 1452 N N . ALA A 1 190 ? -6.474 8.344 12.284 1.00 95.56 190 ALA A N 1
ATOM 1453 C CA . ALA A 1 190 ? -5.470 7.340 11.942 1.00 95.56 190 ALA A CA 1
ATOM 1454 C C . ALA A 1 190 ? -4.102 7.625 12.585 1.00 95.56 190 ALA A C 1
ATOM 1456 O O . ALA A 1 190 ? -3.490 6.716 13.133 1.00 95.56 190 ALA A O 1
ATOM 1457 N N . GLN A 1 191 ? -3.657 8.885 12.604 1.00 94.12 191 GLN A N 1
ATOM 1458 C CA . GLN A 1 191 ? -2.394 9.304 13.232 1.00 94.12 191 GLN A CA 1
ATOM 1459 C C . GLN A 1 191 ? -2.383 9.147 14.761 1.00 94.12 191 GLN A C 1
ATOM 1461 O O . GLN A 1 191 ? -1.316 9.095 15.366 1.00 94.12 191 GLN A O 1
ATOM 1466 N N . LYS A 1 192 ? -3.558 9.096 15.399 1.00 92.38 192 LYS A N 1
ATOM 1467 C CA . LYS A 1 192 ? -3.714 8.891 16.851 1.00 92.38 192 LYS A CA 1
ATOM 1468 C C . LYS A 1 192 ? -3.915 7.419 17.229 1.00 92.38 192 LYS A C 1
ATOM 1470 O O . LYS A 1 192 ? -4.094 7.128 18.414 1.00 92.38 192 LYS A O 1
ATOM 1475 N N . ALA A 1 193 ? -3.979 6.526 16.245 1.00 92.56 193 ALA A N 1
ATOM 1476 C CA . ALA A 1 193 ? -4.195 5.101 16.439 1.00 92.56 193 ALA A CA 1
ATOM 1477 C C . ALA A 1 193 ? -2.869 4.336 16.386 1.00 92.56 193 ALA A C 1
ATOM 1479 O O . ALA A 1 193 ? -1.941 4.728 15.682 1.00 92.56 193 ALA A O 1
ATOM 1480 N N . ASP A 1 194 ? -2.817 3.201 17.079 1.00 92.62 194 ASP A N 1
ATOM 1481 C CA . ASP A 1 194 ? -1.675 2.283 17.005 1.00 92.62 194 ASP A CA 1
ATOM 1482 C C . ASP A 1 194 ? -1.701 1.501 15.686 1.00 92.62 194 ASP A C 1
ATOM 1484 O O . ASP A 1 194 ? -0.667 1.068 15.181 1.00 92.62 194 ASP A O 1
ATOM 1488 N N . LEU A 1 195 ? -2.901 1.324 15.122 1.00 95.00 195 LEU A N 1
ATOM 1489 C CA . LEU A 1 195 ? -3.140 0.660 13.849 1.00 95.00 195 LEU A CA 1
ATOM 1490 C C . LEU A 1 195 ? -4.199 1.413 13.039 1.00 95.00 195 LEU A C 1
ATOM 1492 O O . LEU A 1 195 ? -5.305 1.656 13.517 1.00 95.00 195 LEU A O 1
ATOM 1496 N N . SER A 1 196 ? -3.903 1.723 11.784 1.00 96.31 196 SER A N 1
ATOM 1497 C CA . SER A 1 196 ? -4.898 2.152 10.801 1.00 96.31 196 SER A CA 1
ATOM 1498 C C . SER A 1 196 ? -4.910 1.192 9.620 1.00 96.31 196 SER A C 1
ATOM 1500 O O . SER A 1 196 ? -3.855 0.795 9.127 1.00 96.31 196 SER A O 1
ATOM 1502 N N . ILE A 1 197 ? -6.106 0.793 9.194 1.00 97.88 197 ILE A N 1
ATOM 1503 C CA . ILE A 1 197 ? -6.325 -0.080 8.044 1.00 97.88 197 ILE A CA 1
ATOM 1504 C C . ILE A 1 197 ? -7.236 0.639 7.056 1.00 97.88 197 ILE A C 1
ATOM 1506 O O . ILE A 1 197 ? -8.355 1.010 7.401 1.00 97.88 197 ILE A O 1
ATOM 1510 N N . ASP A 1 198 ? -6.752 0.801 5.834 1.00 98.06 198 ASP A N 1
ATOM 1511 C CA . ASP A 1 198 ? -7.461 1.375 4.698 1.00 98.06 198 ASP A CA 1
ATOM 1512 C C . ASP A 1 198 ? -7.801 0.272 3.681 1.00 98.06 198 ASP A C 1
ATOM 1514 O O . ASP A 1 198 ? -6.931 -0.490 3.257 1.00 98.06 198 ASP A O 1
ATOM 1518 N N . LEU A 1 199 ? -9.073 0.130 3.319 1.00 98.38 199 LEU A N 1
ATOM 1519 C CA . LEU A 1 199 ? -9.564 -0.964 2.478 1.00 98.38 199 LEU A CA 1
ATOM 1520 C C . LEU A 1 199 ? -9.918 -0.449 1.081 1.00 98.38 199 LEU A C 1
ATOM 1522 O O . LEU A 1 199 ? -10.848 0.344 0.931 1.00 98.38 199 LEU A O 1
ATOM 1526 N N . HIS A 1 200 ? -9.200 -0.953 0.075 1.00 96.75 200 HIS A N 1
ATOM 1527 C CA . HIS A 1 200 ? -9.373 -0.648 -1.350 1.00 96.75 200 HIS A CA 1
ATOM 1528 C C . HIS A 1 200 ? -9.677 -1.919 -2.150 1.00 96.75 200 HIS A C 1
ATOM 1530 O O . HIS A 1 200 ? -9.569 -3.040 -1.640 1.00 96.75 200 HIS A O 1
ATOM 1536 N N . GLU A 1 201 ? -10.029 -1.756 -3.427 1.00 94.50 201 GLU A N 1
ATOM 1537 C CA . GLU A 1 201 ? -10.218 -2.867 -4.363 1.00 94.50 201 GLU A CA 1
ATOM 1538 C C . GLU A 1 201 ? -9.343 -2.739 -5.621 1.00 94.50 201 GLU A C 1
ATOM 1540 O O . GLU A 1 201 ? -9.407 -1.766 -6.378 1.00 94.50 201 GLU A O 1
ATOM 1545 N N . GLY A 1 202 ? -8.584 -3.796 -5.912 1.00 85.81 202 GLY A N 1
ATOM 1546 C CA . GLY A 1 202 ? -7.693 -3.882 -7.063 1.00 85.81 202 GLY A CA 1
ATOM 1547 C C . GLY A 1 202 ? -8.256 -4.782 -8.163 1.00 85.81 202 GLY A C 1
ATOM 1548 O O . GLY A 1 202 ? -8.637 -5.915 -7.899 1.00 85.81 202 GLY A O 1
ATOM 1549 N N . LEU A 1 203 ? -8.256 -4.317 -9.422 1.00 77.50 203 LEU A N 1
ATOM 1550 C CA . LEU A 1 203 ? -8.859 -5.018 -10.579 1.00 77.50 203 LEU A CA 1
ATOM 1551 C C . LEU A 1 203 ? -8.488 -6.509 -10.716 1.00 77.50 203 LEU A C 1
ATOM 1553 O O . LEU A 1 203 ? -9.349 -7.330 -11.003 1.00 77.50 203 LEU A O 1
ATOM 1557 N N . ALA A 1 204 ? -7.205 -6.842 -10.589 1.00 75.38 204 ALA A N 1
ATOM 1558 C CA . ALA A 1 204 ? -6.705 -8.214 -10.665 1.00 75.38 204 ALA A CA 1
ATOM 1559 C C . ALA A 1 204 ? -5.485 -8.371 -9.757 1.00 75.38 204 ALA A C 1
ATOM 1561 O O . ALA A 1 204 ? -4.933 -7.363 -9.307 1.00 75.38 204 ALA A O 1
ATOM 1562 N N . ASP A 1 205 ? -5.066 -9.611 -9.525 1.00 80.94 205 ASP A N 1
ATOM 1563 C CA . ASP A 1 205 ? -3.951 -9.940 -8.640 1.00 80.94 205 ASP A CA 1
ATOM 1564 C C . ASP A 1 205 ? -2.616 -9.346 -9.119 1.00 80.94 205 ASP A C 1
ATOM 1566 O O . ASP A 1 205 ? -2.425 -8.993 -10.295 1.00 80.94 205 ASP A O 1
ATOM 1570 N N . TRP A 1 206 ? -1.687 -9.188 -8.175 1.00 79.44 206 TRP A N 1
ATOM 1571 C CA . TRP A 1 206 ? -0.362 -8.642 -8.434 1.00 79.44 206 TRP A CA 1
ATOM 1572 C C . TRP A 1 206 ? 0.350 -9.422 -9.541 1.00 79.44 206 TRP A C 1
ATOM 1574 O O . TRP A 1 206 ? 0.850 -8.807 -10.464 1.00 79.44 206 TRP A O 1
ATOM 1584 N N . ASP A 1 207 ? 0.313 -10.748 -9.579 1.00 74.62 207 ASP A N 1
ATOM 1585 C CA . ASP A 1 207 ? 0.979 -11.555 -10.615 1.00 74.62 207 ASP A CA 1
ATOM 1586 C C . ASP A 1 207 ? 0.461 -11.303 -12.055 1.00 74.62 207 ASP A C 1
ATOM 1588 O O . ASP A 1 207 ? 1.115 -11.652 -13.043 1.00 74.62 207 ASP A O 1
ATOM 1592 N N . GLN A 1 208 ? -0.667 -10.599 -12.200 1.00 73.69 208 GLN A N 1
ATOM 1593 C CA . GLN A 1 208 ? -1.241 -10.164 -13.477 1.00 73.69 208 GLN A CA 1
ATOM 1594 C C . GLN A 1 208 ? -0.895 -8.714 -13.860 1.00 73.69 208 GLN A C 1
ATOM 1596 O O . GLN A 1 208 ? -1.431 -8.181 -14.840 1.00 73.69 208 GLN A O 1
ATOM 1601 N N . GLY A 1 209 ? 0.004 -8.043 -13.134 1.00 67.62 209 GLY A N 1
ATOM 1602 C CA . GLY A 1 209 ? 0.375 -6.654 -13.433 1.00 67.62 209 GLY A CA 1
ATOM 1603 C C . GLY A 1 209 ? -0.588 -5.619 -12.837 1.00 67.62 209 GLY A C 1
ATOM 1604 O O . GLY A 1 209 ? -0.727 -4.516 -13.389 1.00 67.62 209 GLY A O 1
ATOM 1605 N N . ARG A 1 210 ? -1.326 -5.985 -11.782 1.00 78.44 210 ARG A N 1
ATOM 1606 C CA . ARG A 1 210 ? -2.404 -5.187 -11.174 1.00 78.44 210 ARG A CA 1
ATOM 1607 C C . ARG A 1 210 ? -2.225 -5.075 -9.653 1.00 78.44 210 ARG A C 1
ATOM 1609 O O . ARG A 1 210 ? -1.146 -5.354 -9.143 1.00 78.44 210 ARG A O 1
ATOM 1616 N N . ALA A 1 211 ? -3.201 -4.476 -8.971 1.00 79.62 211 ALA A N 1
ATOM 1617 C CA . ALA A 1 211 ? -3.062 -4.046 -7.581 1.00 79.62 211 ALA A CA 1
ATOM 1618 C C . ALA A 1 211 ? -3.676 -5.005 -6.551 1.00 79.62 211 ALA A C 1
ATOM 1620 O O . ALA A 1 211 ? -3.486 -4.766 -5.375 1.00 79.62 211 ALA A O 1
ATOM 1621 N N . GLY A 1 212 ? -4.370 -6.071 -6.950 1.00 86.38 212 GLY A N 1
ATOM 1622 C CA . GLY A 1 212 ? -5.003 -7.015 -6.026 1.00 86.38 212 GLY A CA 1
ATOM 1623 C C . GLY A 1 212 ? -3.992 -7.828 -5.215 1.00 86.38 212 GLY A C 1
ATOM 1624 O O . GLY A 1 212 ? -2.903 -8.146 -5.702 1.00 86.38 212 GLY A O 1
ATOM 1625 N N . ARG A 1 213 ? -4.372 -8.159 -3.975 1.00 94.25 213 ARG A N 1
ATOM 1626 C CA . ARG A 1 213 ? -3.537 -8.855 -2.980 1.00 94.25 213 ARG A CA 1
ATOM 1627 C C . ARG A 1 213 ? -2.240 -8.106 -2.676 1.00 94.25 213 ARG A C 1
ATOM 1629 O O . ARG A 1 213 ? -1.164 -8.691 -2.561 1.00 94.25 213 ARG A O 1
ATOM 1636 N N . LEU A 1 214 ? -2.335 -6.787 -2.538 1.00 95.19 214 LEU A N 1
ATOM 1637 C CA . LEU A 1 214 ? -1.241 -5.957 -2.046 1.00 95.19 214 LEU A CA 1
ATOM 1638 C C . LEU A 1 214 ? -1.551 -5.454 -0.638 1.00 95.19 214 LEU A C 1
ATOM 1640 O O . LEU A 1 214 ? -2.659 -5.002 -0.358 1.00 95.19 214 LEU A O 1
ATOM 1644 N N . CYS A 1 215 ? -0.550 -5.529 0.233 1.00 97.19 215 CYS A N 1
ATOM 1645 C CA . CYS A 1 215 ? -0.497 -4.815 1.498 1.00 97.19 215 CYS A CA 1
ATOM 1646 C C . CYS A 1 215 ? 0.476 -3.648 1.318 1.00 97.19 215 CYS A C 1
ATOM 1648 O O . CYS A 1 215 ? 1.687 -3.843 1.169 1.00 97.19 215 CYS A O 1
ATOM 1650 N N . ILE A 1 216 ? -0.078 -2.441 1.262 1.00 96.25 216 ILE A N 1
ATOM 1651 C CA . ILE A 1 216 ? 0.654 -1.193 1.089 1.00 96.25 216 ILE A CA 1
ATOM 1652 C C . ILE A 1 216 ? 0.830 -0.532 2.457 1.00 96.25 216 ILE A C 1
ATOM 1654 O O . ILE A 1 216 ? -0.095 -0.544 3.259 1.00 96.25 216 ILE A O 1
ATOM 1658 N N . PHE A 1 217 ? 2.003 0.026 2.754 1.00 96.00 217 PHE A N 1
ATOM 1659 C CA . PHE A 1 217 ? 2.291 0.591 4.080 1.00 96.00 217 PHE A CA 1
ATOM 1660 C C . PHE A 1 217 ? 3.428 1.611 4.059 1.00 96.00 217 PHE A C 1
ATOM 1662 O O . PHE A 1 217 ? 4.229 1.652 3.126 1.00 96.00 217 PHE A O 1
ATOM 1669 N N . HIS A 1 218 ? 3.550 2.413 5.115 1.00 93.25 218 HIS A N 1
ATOM 1670 C CA . HIS A 1 218 ? 4.739 3.235 5.333 1.00 93.25 218 HIS A CA 1
ATOM 1671 C C . HIS A 1 218 ? 5.808 2.444 6.115 1.00 93.25 218 HIS A C 1
ATOM 1673 O O . HIS A 1 218 ? 5.518 1.994 7.229 1.00 93.25 218 HIS A O 1
ATOM 1679 N N . PRO A 1 219 ? 7.021 2.221 5.571 1.00 92.75 219 PRO A N 1
ATOM 1680 C CA . PRO A 1 219 ? 8.045 1.425 6.235 1.00 92.75 219 PRO A CA 1
ATOM 1681 C C . PRO A 1 219 ? 8.655 2.195 7.412 1.00 92.75 219 PRO A C 1
ATOM 1683 O O . PRO A 1 219 ? 9.309 3.219 7.239 1.00 92.75 219 PRO A O 1
ATOM 1686 N N . THR A 1 220 ? 8.475 1.657 8.612 1.00 91.94 220 THR A N 1
ATOM 1687 C CA . THR A 1 220 ? 9.104 2.075 9.868 1.00 91.94 220 THR A CA 1
ATOM 1688 C C . THR A 1 220 ? 9.545 0.810 10.609 1.00 91.94 220 THR A C 1
ATOM 1690 O O . THR A 1 220 ? 9.017 -0.269 10.325 1.00 91.94 220 THR A O 1
ATOM 1693 N N . PRO A 1 221 ? 10.483 0.876 11.568 1.00 92.19 221 PRO A N 1
ATOM 1694 C CA . PRO A 1 221 ? 10.822 -0.294 12.381 1.00 92.19 221 PRO A CA 1
ATOM 1695 C C . PRO A 1 221 ? 9.585 -0.970 13.003 1.00 92.19 221 PRO A C 1
ATOM 1697 O O . PRO A 1 221 ? 9.487 -2.197 13.007 1.00 92.19 221 PRO A O 1
ATOM 1700 N N . GLN A 1 222 ? 8.607 -0.179 13.453 1.00 91.38 222 GLN A N 1
ATOM 1701 C CA . GLN A 1 222 ? 7.343 -0.646 14.022 1.00 91.38 222 GLN A CA 1
ATOM 1702 C C . GLN A 1 222 ? 6.452 -1.336 12.982 1.00 91.38 222 GLN A C 1
ATOM 1704 O O . GLN A 1 222 ? 5.967 -2.437 13.241 1.00 91.38 222 GLN A O 1
ATOM 1709 N N . SER A 1 223 ? 6.255 -0.747 11.795 1.00 93.50 223 SER A N 1
ATOM 1710 C CA . SER A 1 223 ? 5.432 -1.386 10.758 1.00 93.50 223 SER A CA 1
ATOM 1711 C C . SER A 1 223 ? 6.074 -2.668 10.230 1.00 93.50 223 SER A C 1
ATOM 1713 O O . SER A 1 223 ? 5.368 -3.644 9.989 1.00 93.50 223 SER A O 1
ATOM 1715 N N . LEU A 1 224 ? 7.407 -2.722 10.148 1.00 94.69 224 LEU A N 1
ATOM 1716 C CA . LEU A 1 224 ? 8.144 -3.938 9.800 1.00 94.69 224 LEU A CA 1
ATOM 1717 C C . LEU A 1 224 ? 7.982 -5.032 10.866 1.00 94.69 224 LEU A C 1
ATOM 1719 O O . LEU A 1 224 ? 7.742 -6.185 10.511 1.00 94.69 224 LEU A O 1
ATOM 1723 N N . ALA A 1 225 ? 8.059 -4.690 12.156 1.00 93.50 225 ALA A N 1
ATOM 1724 C CA . ALA A 1 225 ? 7.824 -5.646 13.240 1.00 93.50 225 ALA A CA 1
ATOM 1725 C C . ALA A 1 225 ? 6.387 -6.186 13.211 1.00 93.50 225 ALA A C 1
ATOM 1727 O O . ALA A 1 225 ? 6.176 -7.399 13.282 1.00 93.50 225 ALA A O 1
ATOM 1728 N N . PHE A 1 226 ? 5.404 -5.300 13.026 1.00 94.75 226 PHE A N 1
ATOM 1729 C CA . PHE A 1 226 ? 4.000 -5.685 12.899 1.00 94.75 226 PHE A CA 1
ATOM 1730 C C . PHE A 1 226 ? 3.781 -6.623 11.710 1.00 94.75 226 PHE A C 1
ATOM 1732 O O . PHE A 1 226 ? 3.205 -7.699 11.862 1.00 94.75 226 PHE A O 1
ATOM 1739 N N . LEU A 1 227 ? 4.280 -6.254 10.528 1.00 95.62 227 LEU A N 1
ATOM 1740 C CA . LEU A 1 227 ? 4.145 -7.069 9.323 1.00 95.62 227 LEU A CA 1
ATOM 1741 C C . LEU A 1 227 ? 4.861 -8.410 9.451 1.00 95.62 227 LEU A C 1
ATOM 1743 O O . LEU A 1 227 ? 4.377 -9.391 8.898 1.00 95.62 227 LEU A O 1
ATOM 1747 N N . LYS A 1 228 ? 5.963 -8.486 10.207 1.00 95.25 228 LYS A N 1
ATOM 1748 C CA . LYS A 1 228 ? 6.658 -9.752 10.463 1.00 95.25 228 LYS A CA 1
ATOM 1749 C C . LYS A 1 228 ? 5.778 -10.701 11.272 1.00 95.25 228 LYS A C 1
ATOM 1751 O O . LYS A 1 228 ? 5.693 -11.881 10.945 1.00 95.25 228 LYS A O 1
ATOM 1756 N N . ALA A 1 229 ? 5.088 -10.180 12.287 1.00 93.88 229 ALA A N 1
ATOM 1757 C CA . ALA A 1 229 ? 4.113 -10.944 13.060 1.00 93.88 229 ALA A CA 1
ATOM 1758 C C . ALA A 1 229 ? 2.859 -11.297 12.233 1.00 93.88 229 AL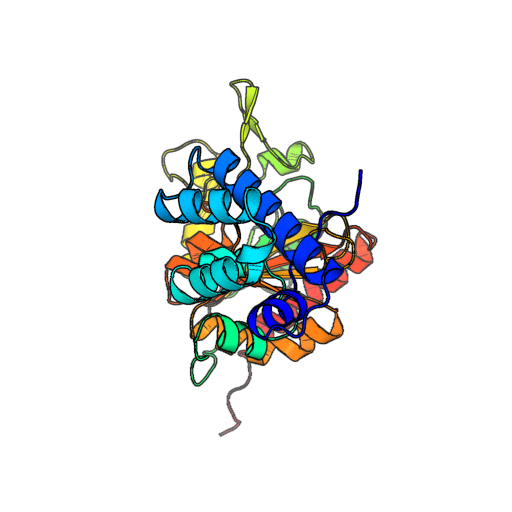A A C 1
ATOM 1760 O O . ALA A 1 229 ? 2.284 -12.369 12.413 1.00 93.88 229 ALA A O 1
ATOM 1761 N N . PHE A 1 230 ? 2.457 -10.427 11.300 1.00 95.56 230 PHE A N 1
ATOM 1762 C CA . PHE A 1 230 ? 1.292 -10.626 10.429 1.00 95.56 230 PHE A CA 1
ATOM 1763 C C . PHE A 1 230 ? 1.553 -11.491 9.194 1.00 95.56 230 PHE A C 1
ATOM 1765 O O . PHE A 1 230 ? 0.611 -11.942 8.539 1.00 95.56 230 PHE A O 1
ATOM 1772 N N . GLU A 1 231 ? 2.820 -11.749 8.873 1.00 95.31 231 GLU A N 1
ATOM 1773 C CA . GLU A 1 231 ? 3.243 -12.432 7.653 1.00 95.31 231 GLU A CA 1
ATOM 1774 C C . GLU A 1 231 ? 2.533 -13.776 7.405 1.00 95.31 231 GLU A C 1
ATOM 1776 O O . GLU A 1 231 ? 2.157 -14.017 6.256 1.00 95.31 231 GLU A O 1
ATOM 1781 N N . PRO A 1 232 ? 2.266 -14.639 8.411 1.00 95.56 232 PRO A N 1
ATOM 1782 C CA . PRO A 1 232 ? 1.537 -15.887 8.181 1.00 95.56 232 PRO A CA 1
ATOM 1783 C C . PRO A 1 232 ? 0.150 -15.673 7.560 1.00 95.56 232 PRO A C 1
ATOM 1785 O O . PRO A 1 232 ? -0.219 -16.398 6.639 1.00 95.56 232 PRO A O 1
ATOM 1788 N N . VAL A 1 233 ? -0.580 -14.646 8.008 1.00 96.44 233 VAL A N 1
ATOM 1789 C CA . VAL A 1 233 ? -1.921 -14.311 7.500 1.00 96.44 233 VAL A CA 1
ATOM 1790 C C . VAL A 1 233 ? -1.830 -13.771 6.075 1.00 96.44 233 VAL A C 1
ATOM 1792 O O . VAL A 1 233 ? -2.596 -14.179 5.204 1.00 96.44 233 VAL A O 1
ATOM 1795 N N . LEU A 1 234 ? -0.859 -12.892 5.808 1.00 96.88 234 LEU A N 1
ATOM 1796 C CA . LEU A 1 234 ? -0.626 -12.370 4.459 1.00 96.88 234 LEU A CA 1
ATOM 1797 C C . LEU A 1 234 ? -0.277 -13.495 3.480 1.00 96.88 234 LEU A C 1
ATOM 1799 O O . LEU A 1 234 ? -0.822 -13.547 2.380 1.00 96.88 234 LEU A O 1
ATOM 1803 N N . ARG A 1 235 ? 0.592 -14.425 3.891 1.00 95.81 235 ARG A N 1
ATOM 1804 C CA . ARG A 1 235 ? 1.026 -15.558 3.064 1.00 95.81 235 ARG A CA 1
ATOM 1805 C C . ARG A 1 235 ? -0.087 -16.559 2.795 1.00 95.81 235 ARG A C 1
ATOM 1807 O O . ARG A 1 235 ? -0.157 -17.060 1.678 1.00 95.81 235 ARG A O 1
ATOM 1814 N N . GLU A 1 236 ? -0.952 -16.828 3.774 1.00 96.31 236 GLU A N 1
ATOM 1815 C CA . GLU A 1 236 ? -2.131 -17.689 3.594 1.00 96.31 236 GLU A CA 1
ATOM 1816 C C . GLU A 1 236 ? -3.016 -17.201 2.434 1.00 96.31 236 GLU A C 1
ATOM 1818 O O . GLU A 1 236 ? -3.605 -17.999 1.708 1.00 96.31 236 GLU A O 1
ATOM 1823 N N . HIS A 1 237 ? -3.060 -15.885 2.224 1.00 95.06 237 HIS A N 1
ATOM 1824 C CA . HIS A 1 237 ? -3.891 -15.240 1.212 1.00 95.06 237 HIS A CA 1
ATOM 1825 C C . HIS A 1 237 ? -3.093 -14.630 0.049 1.00 95.06 237 HIS A C 1
ATOM 1827 O O . HIS A 1 237 ? -3.631 -13.802 -0.685 1.00 95.06 237 HIS A O 1
ATOM 1833 N N . ASP A 1 238 ? -1.836 -15.037 -0.138 1.00 94.50 238 ASP A N 1
ATOM 1834 C CA . ASP A 1 238 ? -0.925 -14.563 -1.194 1.00 94.50 238 ASP A CA 1
ATOM 1835 C C . ASP A 1 238 ? -0.837 -13.028 -1.326 1.00 94.50 238 ASP A C 1
ATOM 1837 O O . ASP A 1 238 ? -0.733 -12.474 -2.421 1.00 94.50 238 ASP A O 1
ATOM 1841 N N . PHE A 1 239 ? -0.877 -12.316 -0.199 1.00 96.56 239 PHE A N 1
ATOM 1842 C CA . PHE A 1 239 ? -0.604 -10.884 -0.189 1.00 96.56 239 PHE A CA 1
ATOM 1843 C C . PHE A 1 239 ? 0.891 -10.612 -0.363 1.00 96.56 239 PHE A C 1
ATOM 1845 O O . PHE A 1 239 ? 1.743 -11.256 0.256 1.00 96.56 239 PHE A O 1
ATOM 1852 N N . ARG A 1 240 ? 1.212 -9.605 -1.179 1.00 95.88 240 ARG A N 1
ATOM 1853 C CA . ARG A 1 240 ? 2.567 -9.062 -1.326 1.00 95.88 240 ARG A CA 1
ATOM 1854 C C . ARG A 1 240 ? 2.698 -7.712 -0.650 1.00 95.88 240 ARG A C 1
ATOM 1856 O O . ARG A 1 240 ? 1.755 -6.927 -0.591 1.00 95.88 240 ARG A O 1
ATOM 1863 N N . LEU A 1 241 ? 3.899 -7.446 -0.166 1.00 97.06 241 LEU A N 1
ATOM 1864 C CA . LEU A 1 241 ? 4.253 -6.215 0.516 1.00 97.06 241 LEU A CA 1
ATOM 1865 C C . LEU A 1 241 ? 4.705 -5.168 -0.497 1.00 97.06 241 LEU A C 1
ATOM 1867 O O . LEU A 1 241 ? 5.492 -5.465 -1.398 1.00 97.06 241 LEU A O 1
ATOM 1871 N N . VAL A 1 242 ? 4.227 -3.939 -0.330 1.00 94.75 242 VAL A N 1
ATOM 1872 C CA . VAL A 1 242 ? 4.654 -2.790 -1.129 1.00 94.75 242 VAL A CA 1
ATOM 1873 C C . VAL A 1 242 ? 4.786 -1.572 -0.216 1.00 94.75 242 VAL A C 1
ATOM 1875 O O . VAL A 1 242 ? 3.787 -1.134 0.348 1.00 94.75 242 VAL A O 1
ATOM 1878 N N . PRO A 1 243 ? 5.975 -0.976 -0.050 1.00 93.00 243 PRO A N 1
ATOM 1879 C CA . PRO A 1 243 ? 6.058 0.305 0.637 1.00 93.00 243 PRO A CA 1
ATOM 1880 C C . PRO A 1 243 ? 5.317 1.377 -0.183 1.00 93.00 243 PRO A C 1
ATOM 1882 O O . PRO A 1 243 ? 5.251 1.283 -1.408 1.00 93.00 243 PRO A O 1
ATOM 1885 N N . TYR A 1 244 ? 4.704 2.335 0.514 1.00 83.69 244 TYR A N 1
ATOM 1886 C CA . TYR A 1 244 ? 3.825 3.402 0.011 1.00 83.69 244 TYR A CA 1
ATOM 1887 C C . TYR A 1 244 ? 4.195 3.904 -1.390 1.00 83.69 244 TYR A C 1
ATOM 1889 O O . TYR A 1 244 ? 5.365 4.044 -1.714 1.00 83.69 244 TYR A O 1
ATOM 1897 N N . ARG A 1 245 ? 3.189 4.199 -2.223 1.00 73.94 245 ARG A N 1
ATOM 1898 C CA . ARG A 1 245 ? 3.402 4.506 -3.651 1.00 73.94 245 ARG A CA 1
ATOM 1899 C C . ARG A 1 245 ? 3.288 5.972 -4.040 1.00 73.94 245 ARG A C 1
ATOM 1901 O O . ARG A 1 245 ? 3.824 6.346 -5.081 1.00 73.94 245 ARG A O 1
ATOM 1908 N N . TYR A 1 246 ? 2.492 6.742 -3.307 1.00 79.12 246 TYR A N 1
ATOM 1909 C CA . TYR A 1 246 ? 2.047 8.061 -3.740 1.00 79.12 246 TYR A CA 1
ATOM 1910 C C . TYR A 1 246 ? 1.783 8.963 -2.547 1.00 79.12 246 TYR A C 1
ATOM 1912 O O . TYR A 1 246 ? 1.034 8.564 -1.648 1.00 79.12 246 TYR A O 1
ATOM 1920 N N . ASP A 1 247 ? 2.313 10.183 -2.636 1.00 83.81 247 ASP A N 1
ATOM 1921 C CA . ASP A 1 247 ? 1.988 11.284 -1.735 1.00 83.81 247 ASP A CA 1
ATOM 1922 C C . ASP A 1 247 ? 0.479 11.530 -1.676 1.00 83.81 247 ASP A C 1
ATOM 1924 O O . ASP A 1 247 ? -0.259 11.297 -2.643 1.00 83.81 247 ASP A O 1
ATOM 1928 N N . GLY A 1 248 ? 0.021 11.986 -0.511 1.00 89.81 248 GLY A N 1
ATOM 1929 C CA . GLY A 1 248 ? -1.381 12.315 -0.284 1.00 89.81 248 GLY A CA 1
ATOM 1930 C C . GLY A 1 248 ? -2.310 11.111 -0.138 1.00 89.81 248 GLY A C 1
ATOM 1931 O O . GLY A 1 248 ? -3.528 11.282 -0.194 1.00 89.81 248 GLY A O 1
ATOM 1932 N N . THR A 1 249 ? -1.762 9.908 0.061 1.00 93.94 249 THR A N 1
ATOM 1933 C CA . THR A 1 249 ? -2.531 8.717 0.459 1.00 93.94 249 THR A CA 1
ATOM 1934 C C . THR A 1 249 ? -2.668 8.633 1.978 1.00 93.94 249 THR A C 1
ATOM 1936 O O . THR A 1 249 ? -1.750 9.017 2.706 1.00 93.94 249 THR A O 1
ATOM 1939 N N . LEU A 1 250 ? -3.778 8.072 2.476 1.00 95.31 250 LEU A N 1
ATOM 1940 C CA . LEU A 1 250 ? -3.994 7.918 3.924 1.00 95.31 250 LEU A CA 1
ATOM 1941 C C . LEU A 1 250 ? -2.844 7.148 4.580 1.00 95.31 250 LEU A C 1
ATOM 1943 O O . LEU A 1 250 ? -2.312 7.577 5.600 1.00 95.31 250 LEU A O 1
ATOM 1947 N N . VAL A 1 251 ? -2.432 6.039 3.962 1.00 94.31 251 VAL A N 1
ATOM 1948 C CA . VAL A 1 251 ? -1.399 5.152 4.504 1.00 94.31 251 VAL A CA 1
ATOM 1949 C C . VAL A 1 251 ? -0.050 5.847 4.692 1.00 94.31 251 VAL A C 1
ATOM 1951 O O . VAL A 1 251 ? 0.659 5.607 5.672 1.00 94.31 251 VAL A O 1
ATOM 1954 N N . GLN A 1 252 ? 0.307 6.741 3.771 1.00 92.06 252 GLN A N 1
ATOM 1955 C CA . GLN A 1 252 ? 1.548 7.490 3.867 1.00 92.06 252 GLN A CA 1
ATOM 1956 C C . GLN A 1 252 ? 1.447 8.598 4.914 1.00 92.06 252 GLN A C 1
ATOM 1958 O O . GLN A 1 252 ? 2.336 8.717 5.755 1.00 92.06 252 GLN A O 1
ATOM 1963 N N . GLU A 1 253 ? 0.379 9.396 4.888 1.00 93.75 253 GLU A N 1
ATOM 1964 C CA . GLU A 1 253 ? 0.233 10.538 5.799 1.00 93.75 253 GLU A CA 1
ATOM 1965 C C . GLU A 1 253 ? 0.003 10.108 7.252 1.00 93.75 253 GLU A C 1
ATOM 1967 O O . GLU A 1 253 ? 0.520 10.738 8.178 1.00 93.75 253 GLU A O 1
ATOM 1972 N N . ALA A 1 254 ? -0.704 8.997 7.472 1.00 92.88 254 ALA A N 1
ATOM 1973 C CA . ALA A 1 254 ? -0.821 8.388 8.791 1.00 92.88 254 ALA A CA 1
ATOM 1974 C C . ALA A 1 254 ? 0.519 7.796 9.257 1.00 92.88 254 ALA A C 1
ATOM 1976 O O . ALA A 1 254 ? 0.918 7.997 10.403 1.00 92.88 254 ALA A O 1
ATOM 1977 N N . GLY A 1 255 ? 1.251 7.127 8.358 1.00 89.06 255 GLY A N 1
ATOM 1978 C CA . GLY A 1 255 ? 2.544 6.511 8.660 1.00 89.06 255 GLY A CA 1
ATOM 1979 C C . GLY A 1 255 ? 3.662 7.498 9.016 1.00 89.06 255 GLY A C 1
ATOM 1980 O O . GLY A 1 255 ? 4.503 7.182 9.857 1.00 89.06 255 GLY A O 1
ATOM 1981 N N . LYS A 1 256 ? 3.649 8.714 8.449 1.00 87.12 256 LYS A N 1
ATOM 1982 C CA . LYS A 1 256 ? 4.610 9.790 8.777 1.00 87.12 256 LYS A CA 1
ATOM 1983 C C . LYS A 1 256 ? 4.581 10.203 10.254 1.00 87.12 256 LYS A C 1
ATOM 1985 O O . LYS A 1 256 ? 5.587 10.685 10.764 1.00 87.12 256 LYS A O 1
ATOM 1990 N N . GLY A 1 257 ? 3.452 10.008 10.945 1.00 73.44 257 GLY A N 1
ATOM 1991 C CA . GLY A 1 257 ? 3.305 10.313 12.374 1.00 73.44 257 GLY A CA 1
ATOM 1992 C C . GLY A 1 257 ? 4.146 9.422 13.300 1.00 73.44 257 GLY A C 1
ATOM 1993 O O . GLY A 1 257 ? 4.302 9.744 14.474 1.00 73.44 257 GLY A O 1
AT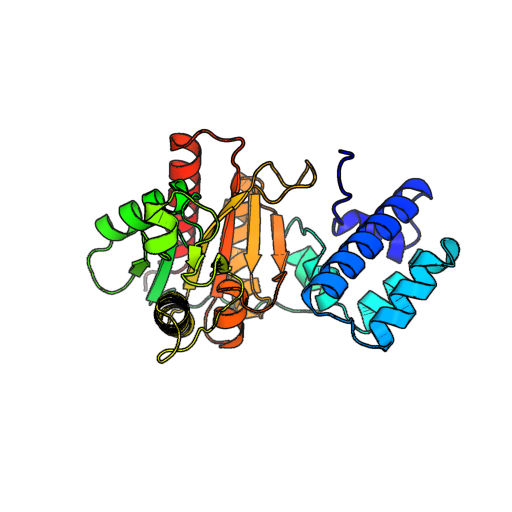OM 1994 N N . GLY A 1 258 ? 4.700 8.315 12.787 1.00 66.12 258 GLY A N 1
ATOM 1995 C CA . GLY A 1 258 ? 5.763 7.521 13.414 1.00 66.12 258 GLY A CA 1
ATOM 1996 C C . GLY A 1 258 ? 5.371 6.636 14.604 1.00 66.12 258 GLY A C 1
ATOM 1997 O O . GLY A 1 258 ? 6.085 5.677 14.883 1.00 66.12 258 GLY A O 1
ATOM 1998 N N . ALA A 1 259 ? 4.260 6.911 15.292 1.00 69.50 259 ALA A N 1
ATOM 1999 C CA . ALA A 1 259 ? 3.857 6.155 16.483 1.00 69.50 259 ALA A CA 1
ATOM 2000 C C . ALA A 1 259 ? 3.052 4.876 16.176 1.00 69.50 259 ALA A C 1
ATOM 2002 O O . ALA A 1 259 ? 3.101 3.926 16.949 1.00 69.50 259 ALA A O 1
ATOM 2003 N N . GLY A 1 260 ? 2.326 4.845 15.055 1.00 87.19 260 GLY A N 1
ATOM 2004 C CA . GLY A 1 260 ? 1.417 3.753 14.699 1.00 87.19 260 GLY A CA 1
ATOM 2005 C C . GLY A 1 260 ? 1.793 3.025 13.410 1.00 87.19 260 GLY A C 1
ATOM 2006 O O . GLY A 1 260 ? 2.649 3.454 12.633 1.00 87.19 260 GLY A O 1
ATOM 2007 N N . VAL A 1 261 ? 1.108 1.913 13.162 1.00 94.19 261 VAL A N 1
ATOM 2008 C CA . VAL A 1 261 ? 1.178 1.141 11.920 1.00 94.19 261 VAL A CA 1
ATOM 2009 C C . VAL A 1 261 ? 0.032 1.573 11.011 1.00 94.19 261 VAL A C 1
ATOM 2011 O O . VAL A 1 261 ? -1.123 1.602 11.427 1.00 94.19 261 VAL A O 1
ATOM 2014 N N . SER A 1 262 ? 0.328 1.888 9.751 1.00 95.50 262 SER A N 1
ATOM 2015 C CA . SER A 1 262 ? -0.700 2.172 8.748 1.00 95.50 262 SER A CA 1
ATOM 2016 C C . SER A 1 262 ? -0.582 1.204 7.586 1.00 95.50 262 SER A C 1
ATOM 2018 O O . SER A 1 262 ? 0.489 1.080 6.986 1.00 95.50 262 SER A O 1
ATOM 2020 N N . LEU A 1 263 ? -1.681 0.510 7.300 1.00 97.06 263 LEU A N 1
ATOM 2021 C CA . LEU A 1 263 ? -1.800 -0.505 6.264 1.00 97.06 263 LEU A CA 1
ATOM 2022 C C . LEU A 1 263 ? -2.922 -0.123 5.304 1.00 97.06 263 LEU A C 1
ATOM 2024 O O . LEU A 1 263 ? -3.969 0.364 5.718 1.00 97.06 263 LEU A O 1
ATOM 2028 N N . LEU A 1 264 ? -2.727 -0.425 4.031 1.00 97.50 264 LEU A N 1
ATOM 2029 C CA . LEU A 1 264 ? -3.750 -0.392 3.002 1.00 97.50 264 LEU A CA 1
ATOM 2030 C C . LEU A 1 264 ? -3.807 -1.769 2.343 1.00 97.50 264 LEU A C 1
ATOM 2032 O O . LEU A 1 264 ? -2.779 -2.292 1.910 1.00 97.50 264 LEU A O 1
ATOM 2036 N N . PHE A 1 265 ? -4.995 -2.362 2.268 1.00 97.88 265 PHE A N 1
ATOM 2037 C CA . PHE A 1 265 ? -5.214 -3.621 1.559 1.00 97.88 265 PHE A CA 1
ATOM 2038 C C . PHE A 1 265 ? -5.954 -3.382 0.253 1.00 97.88 265 PHE A C 1
ATOM 2040 O O . PHE A 1 265 ? -7.038 -2.811 0.245 1.00 97.88 265 PHE A O 1
ATOM 2047 N N . GLU A 1 266 ? -5.384 -3.870 -0.841 1.00 96.56 266 GLU A N 1
ATOM 2048 C CA . GLU A 1 266 ? -6.047 -3.921 -2.142 1.00 96.56 266 GLU A CA 1
ATOM 2049 C C . GLU A 1 266 ? -6.703 -5.295 -2.309 1.00 96.56 266 GLU A C 1
ATOM 2051 O O . GLU A 1 266 ? -6.062 -6.279 -2.702 1.00 96.56 266 GLU A O 1
ATOM 2056 N N . LEU A 1 267 ? -7.986 -5.387 -1.973 1.00 97.06 267 LEU A N 1
ATOM 2057 C CA . LEU A 1 267 ? -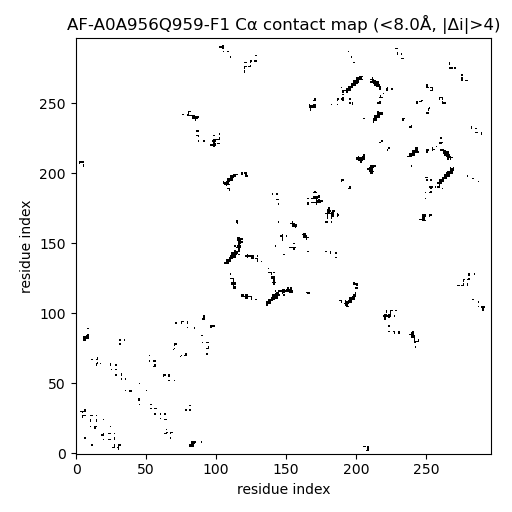8.751 -6.622 -2.093 1.00 97.06 267 LEU A CA 1
ATOM 2058 C C . LEU A 1 267 ? -9.010 -6.935 -3.579 1.00 97.06 267 LEU A C 1
ATOM 2060 O O . LEU A 1 267 ? -9.369 -6.040 -4.345 1.00 97.06 267 LEU A O 1
ATOM 2064 N N . PRO A 1 268 ? -8.828 -8.180 -4.041 1.00 95.06 268 PRO A N 1
ATOM 2065 C CA . PRO A 1 268 ? -8.868 -8.468 -5.470 1.00 95.06 268 PRO A CA 1
ATOM 2066 C C . PRO A 1 268 ? -10.306 -8.529 -6.016 1.00 95.06 268 PRO A C 1
ATOM 2068 O O . PRO A 1 268 ? -11.140 -9.284 -5.527 1.00 95.06 268 PRO A O 1
ATOM 2071 N N . LEU A 1 269 ? -10.578 -7.783 -7.090 1.00 92.62 269 LEU A N 1
ATOM 2072 C CA . LEU A 1 269 ? -11.822 -7.822 -7.882 1.00 92.62 269 LEU A CA 1
ATOM 2073 C C . LEU A 1 269 ? -11.995 -9.121 -8.691 1.00 92.62 269 LEU A C 1
ATOM 2075 O O . LEU A 1 269 ? -13.024 -9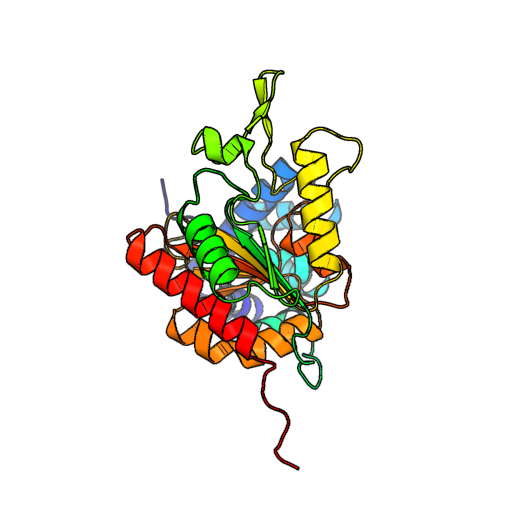.303 -9.334 1.00 92.62 269 LEU A O 1
ATOM 2079 N N . SER A 1 270 ? -11.005 -10.020 -8.667 1.00 91.00 270 SER A N 1
ATOM 2080 C CA . SER A 1 270 ? -11.146 -11.389 -9.177 1.00 91.00 270 SER A CA 1
ATOM 2081 C C . SER A 1 270 ? -12.004 -12.274 -8.265 1.00 91.00 270 SER A C 1
ATOM 2083 O O . SER A 1 270 ? -12.499 -13.301 -8.726 1.00 91.00 270 SER A O 1
ATOM 2085 N N . LEU A 1 271 ? -12.189 -11.889 -6.998 1.00 93.69 271 LEU A N 1
ATOM 2086 C CA . LEU A 1 271 ? -13.151 -12.506 -6.089 1.00 93.69 271 LEU A CA 1
ATOM 2087 C C . LEU A 1 271 ? -14.520 -11.842 -6.246 1.00 93.69 271 LEU A C 1
ATOM 2089 O O . LEU A 1 271 ? -14.608 -10.637 -6.502 1.00 93.69 271 LEU A O 1
ATOM 2093 N N . ASP A 1 272 ? -15.586 -12.617 -6.048 1.00 96.25 272 ASP A N 1
ATOM 2094 C CA . ASP A 1 272 ? -16.918 -12.040 -5.890 1.00 96.25 272 ASP A CA 1
ATOM 2095 C C . ASP A 1 272 ? -17.019 -11.206 -4.600 1.00 96.25 272 ASP A C 1
ATOM 2097 O O . ASP A 1 272 ? -16.119 -11.184 -3.754 1.00 96.25 272 ASP A O 1
ATOM 2101 N N . PHE A 1 273 ? -18.116 -10.461 -4.477 1.00 96.88 273 PHE A N 1
ATOM 2102 C CA . PHE A 1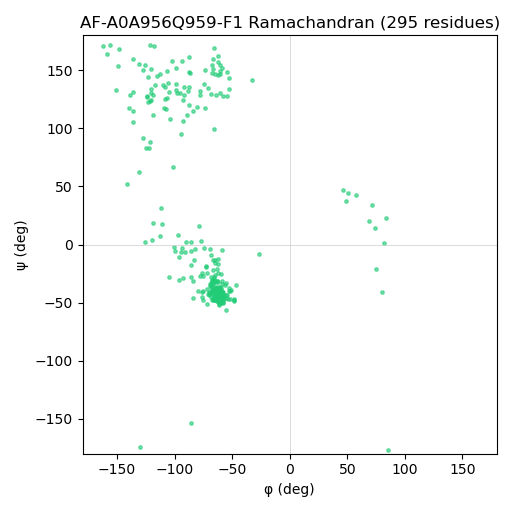 273 ? -18.314 -9.524 -3.377 1.00 96.88 273 PHE A CA 1
ATOM 2103 C C . PHE A 1 273 ? -18.257 -10.200 -1.997 1.00 96.88 273 PHE A C 1
ATOM 2105 O O . PHE A 1 273 ? -17.639 -9.646 -1.084 1.00 96.88 273 PHE A O 1
ATOM 2112 N N . ASP A 1 274 ? -18.850 -11.387 -1.854 1.00 98.12 274 ASP A N 1
ATOM 2113 C CA . ASP A 1 274 ? -18.949 -12.096 -0.577 1.00 98.12 274 ASP A CA 1
ATOM 2114 C C . ASP A 1 274 ? -17.582 -12.643 -0.160 1.00 98.12 274 ASP A C 1
ATOM 2116 O O . ASP A 1 274 ? -17.101 -12.326 0.929 1.00 98.12 274 ASP A O 1
ATOM 2120 N N . ALA A 1 275 ? -16.894 -13.360 -1.054 1.00 97.56 275 ALA A N 1
ATOM 2121 C CA . ALA A 1 275 ? -15.559 -13.898 -0.793 1.00 97.56 275 ALA A CA 1
ATOM 2122 C C . ALA A 1 275 ? -14.540 -12.785 -0.503 1.00 97.56 275 ALA A C 1
ATOM 2124 O O . ALA A 1 275 ? -13.648 -12.925 0.339 1.00 97.56 275 ALA A O 1
ATOM 2125 N N . ARG A 1 276 ? -14.674 -11.644 -1.183 1.00 96.94 276 ARG A N 1
ATOM 2126 C CA . ARG A 1 276 ? -13.825 -10.474 -0.954 1.00 96.94 276 ARG A CA 1
ATOM 2127 C C . ARG A 1 276 ? -14.099 -9.808 0.394 1.00 96.94 276 ARG A C 1
ATOM 2129 O O . ARG A 1 276 ? -13.153 -9.416 1.077 1.00 96.94 276 ARG A O 1
ATOM 2136 N N . THR A 1 277 ? -15.365 -9.701 0.786 1.00 98.25 277 THR A N 1
ATOM 2137 C CA . THR A 1 277 ? -15.775 -9.164 2.093 1.00 98.25 277 THR A CA 1
ATOM 2138 C C . THR A 1 277 ? -15.345 -10.092 3.230 1.00 98.25 277 THR A C 1
ATOM 2140 O O . THR A 1 277 ? -14.852 -9.620 4.257 1.00 98.25 277 THR A O 1
ATOM 2143 N N . GLU A 1 278 ? -15.443 -11.409 3.041 1.00 98.38 278 GLU A N 1
ATOM 2144 C CA . GLU A 1 278 ? -14.938 -12.405 3.987 1.00 98.38 278 GLU A CA 1
ATOM 2145 C C . GLU A 1 278 ? -13.419 -12.273 4.164 1.00 98.38 278 GLU A C 1
ATOM 2147 O O . GLU A 1 278 ? -12.933 -12.156 5.293 1.00 98.38 278 GLU A O 1
ATOM 2152 N N . LEU A 1 279 ? -12.671 -12.204 3.057 1.00 98.00 279 LEU A N 1
ATOM 2153 C CA . LEU A 1 279 ? -11.223 -12.004 3.075 1.00 98.00 279 LEU A CA 1
ATOM 2154 C C . LEU A 1 279 ? -10.837 -10.705 3.795 1.00 98.00 279 LEU A C 1
ATOM 2156 O O . LEU A 1 279 ? -9.981 -10.727 4.681 1.00 98.00 279 LEU A O 1
ATOM 2160 N N . GLY A 1 280 ? -11.471 -9.583 3.447 1.00 98.25 280 GLY A N 1
ATOM 2161 C CA . GLY A 1 280 ? -11.209 -8.292 4.083 1.00 98.25 280 GLY A CA 1
ATOM 2162 C C . GLY A 1 280 ? -11.501 -8.316 5.585 1.00 98.25 280 GLY A C 1
ATOM 2163 O O . GLY A 1 280 ? -10.670 -7.884 6.385 1.00 98.25 280 GLY A O 1
ATOM 2164 N N . THR A 1 281 ? -12.626 -8.909 5.987 1.00 98.38 281 THR A N 1
ATOM 2165 C CA . THR A 1 281 ? -12.989 -9.087 7.400 1.00 98.38 281 THR A CA 1
ATOM 2166 C C . THR A 1 281 ? -11.967 -9.949 8.136 1.00 98.38 281 THR A C 1
ATOM 2168 O O . THR A 1 281 ? -11.538 -9.589 9.234 1.00 98.38 281 THR A O 1
ATOM 2171 N N . LYS A 1 282 ? -11.518 -11.060 7.536 1.00 97.50 282 LYS A N 1
ATOM 2172 C CA . LYS A 1 282 ? -10.487 -11.924 8.123 1.00 97.50 282 LYS A CA 1
ATOM 2173 C C . LYS A 1 282 ? -9.172 -11.169 8.321 1.00 97.50 282 LYS A C 1
ATOM 2175 O O . LYS A 1 282 ? -8.619 -11.223 9.417 1.00 97.50 282 LYS A O 1
ATOM 2180 N N . LEU A 1 283 ? -8.709 -10.421 7.317 1.00 97.81 283 LEU A N 1
ATOM 2181 C CA . LEU A 1 283 ? -7.490 -9.609 7.419 1.00 97.81 283 LEU A CA 1
ATOM 2182 C C . LEU A 1 283 ? -7.587 -8.586 8.555 1.00 97.81 283 LEU A C 1
ATOM 2184 O O . LEU A 1 283 ? -6.686 -8.520 9.392 1.00 97.81 283 LEU A O 1
ATOM 2188 N N . VAL A 1 284 ? -8.687 -7.826 8.620 1.00 96.75 284 VAL A N 1
ATOM 2189 C CA . VAL A 1 284 ? -8.884 -6.811 9.664 1.00 96.75 284 VAL A CA 1
ATOM 2190 C C . VAL A 1 284 ? -8.942 -7.455 11.045 1.00 96.75 284 VAL A C 1
ATOM 2192 O O . VAL A 1 284 ? -8.214 -7.027 11.940 1.00 96.75 284 VAL A O 1
ATOM 2195 N N . ARG A 1 285 ? -9.738 -8.516 11.230 1.00 95.00 285 ARG A N 1
ATOM 2196 C CA . ARG A 1 285 ? -9.815 -9.228 12.513 1.00 95.00 285 ARG A CA 1
ATOM 2197 C C . ARG A 1 285 ? -8.442 -9.738 12.926 1.00 95.00 285 ARG A C 1
ATOM 2199 O O . ARG A 1 285 ? -8.015 -9.458 14.042 1.00 95.00 285 ARG A O 1
ATOM 2206 N N . SER A 1 286 ? -7.722 -10.431 12.049 1.00 94.50 286 SER A N 1
ATOM 2207 C CA . SER A 1 286 ? -6.397 -10.955 12.377 1.00 94.50 286 SER A CA 1
ATOM 2208 C C . SER A 1 286 ? -5.410 -9.840 12.745 1.00 94.50 286 SER A C 1
ATOM 2210 O O . SER A 1 286 ? -4.698 -9.975 13.738 1.00 94.50 286 SER A O 1
ATOM 2212 N N . ALA A 1 287 ? -5.415 -8.713 12.027 1.00 94.00 287 ALA A N 1
ATOM 2213 C CA . ALA A 1 287 ? -4.569 -7.562 12.342 1.00 94.00 287 ALA A CA 1
ATOM 2214 C C . ALA A 1 287 ? -4.916 -6.936 13.707 1.00 94.00 287 ALA A C 1
ATOM 2216 O O . ALA A 1 287 ? -4.023 -6.628 14.495 1.00 94.00 287 ALA A O 1
ATOM 2217 N N . LEU A 1 288 ? -6.207 -6.816 14.036 1.00 91.12 288 LEU A N 1
ATOM 2218 C CA . LEU A 1 288 ? -6.665 -6.335 15.344 1.00 91.12 288 LEU A CA 1
ATOM 2219 C C . LEU A 1 288 ? -6.292 -7.286 16.497 1.00 91.12 288 LEU A C 1
ATOM 2221 O O . LEU A 1 288 ? -6.134 -6.825 17.630 1.00 91.12 288 LEU A O 1
ATOM 2225 N N . HIS A 1 289 ? -6.154 -8.589 16.227 1.00 86.88 289 HIS A N 1
ATOM 2226 C CA . HIS A 1 289 ? -5.817 -9.615 17.223 1.00 86.88 289 HIS A CA 1
ATOM 2227 C C . HIS A 1 289 ? -4.313 -9.780 17.468 1.00 86.88 289 HIS A C 1
ATOM 2229 O O . HIS A 1 289 ? -3.942 -10.296 18.524 1.00 86.88 289 HIS A O 1
ATOM 2235 N N . LEU A 1 290 ? -3.444 -9.300 16.570 1.00 82.25 290 LEU A N 1
ATOM 2236 C CA . LEU A 1 290 ? -1.981 -9.407 16.698 1.00 82.25 290 LEU A CA 1
ATOM 2237 C C . LEU A 1 290 ? -1.380 -8.759 17.963 1.00 82.25 290 LEU A C 1
ATOM 2239 O O . LEU A 1 290 ? -0.192 -8.916 18.222 1.00 82.25 290 LEU A O 1
ATOM 2243 N N . GLY A 1 291 ? -2.191 -8.088 18.785 1.00 62.81 291 GLY A N 1
ATOM 2244 C CA . GLY A 1 291 ? -1.801 -7.527 20.079 1.00 62.81 291 GLY A CA 1
ATOM 2245 C C . GLY A 1 291 ? -2.541 -8.076 21.307 1.00 62.81 291 GLY A C 1
ATOM 2246 O O . GLY A 1 291 ? -2.553 -7.391 22.323 1.00 62.81 291 GLY A O 1
ATOM 2247 N N . PHE A 1 292 ? -3.203 -9.239 21.280 1.00 50.53 292 PHE A N 1
ATOM 2248 C CA . PHE A 1 292 ? -4.158 -9.617 22.348 1.00 50.53 292 PHE A CA 1
ATOM 2249 C C . PHE A 1 292 ? -3.794 -10.777 23.284 1.00 50.53 292 PHE A C 1
ATOM 2251 O O . PHE A 1 292 ? -4.700 -11.384 23.850 1.00 50.53 292 PHE A O 1
ATOM 2258 N N . HIS A 1 293 ? -2.515 -11.020 23.588 1.00 33.88 293 HIS A N 1
ATOM 2259 C CA . HIS A 1 293 ? -2.163 -11.924 24.695 1.00 33.88 293 HIS A CA 1
ATOM 2260 C C . HIS A 1 293 ? -1.027 -11.376 25.571 1.00 33.88 293 HIS A C 1
ATOM 2262 O O . HIS A 1 293 ? 0.130 -11.439 25.160 1.00 33.88 293 HIS A O 1
ATOM 2268 N N . PRO A 1 294 ? -1.299 -10.883 26.799 1.00 33.06 294 PRO A N 1
ATOM 2269 C CA . PRO A 1 294 ? -0.263 -10.925 27.821 1.00 33.06 294 PRO A CA 1
ATOM 2270 C C . PRO A 1 294 ? 0.079 -12.402 28.099 1.00 33.06 294 PRO A C 1
ATOM 2272 O O . PRO A 1 294 ? -0.825 -13.249 28.058 1.00 33.06 294 PRO A O 1
ATOM 2275 N N . PRO A 1 295 ? 1.342 -12.741 28.413 1.00 33.84 295 PRO A N 1
ATOM 2276 C CA . PRO A 1 295 ? 1.626 -14.003 29.077 1.00 33.84 295 PRO A CA 1
ATOM 2277 C C . PRO A 1 295 ? 0.741 -14.072 30.324 1.00 33.84 295 PRO A C 1
ATOM 2279 O O . PRO A 1 295 ? 0.623 -13.085 31.057 1.00 33.84 295 PRO A O 1
ATOM 2282 N N . LYS A 1 296 ? 0.086 -15.214 30.555 1.00 35.94 296 LYS A N 1
ATOM 2283 C CA . LYS A 1 296 ? -0.488 -15.483 31.876 1.00 35.94 296 LYS A CA 1
ATOM 2284 C C . LYS A 1 296 ? 0.653 -15.340 32.889 1.00 35.94 296 LYS A C 1
ATOM 2286 O O . LYS A 1 296 ? 1.720 -15.906 32.655 1.00 35.94 296 LYS A O 1
ATOM 2291 N N . GLN A 1 297 ? 0.415 -14.520 33.914 1.00 43.72 297 GLN A N 1
ATOM 2292 C CA . GLN A 1 297 ? 1.309 -14.340 35.061 1.00 43.72 297 GLN A CA 1
ATOM 2293 C C . GLN A 1 297 ? 1.692 -15.685 35.674 1.00 43.72 297 GLN A C 1
ATOM 2295 O O . GLN A 1 297 ? 0.816 -16.584 35.690 1.00 43.72 297 GLN A O 1
#